Protein 6PV9 (pdb70)

Foldseek 3Di:
DEKDFPAQEAEEEAQAKDKGKIFDDDDDFDQLQFKWKWKDFPNFGAFTAHSNDTDQVRGGPVQRPFWDFDVVVVRVGIRMIMGGRDDQVNFGKMKMWMGGVDIYIDIHGYGYFWDQQDKDWDKAQPDVVQQKIKIKIKGAGDDQWDKWKAWPVGHTDDWAWDWDPVIIIMIMDIDRDDFQTKMKIWTWDPPPTDIHIDIDTHHDD/DPPVPPDCND

Radius of gyration: 24.57 Å; Cα contacts (8 Å, |Δi|>4): 511; chains: 2; bounding box: 67×55×32 Å

GO terms:
  GO:0005515 protein binding (F, IPI)
  GO:0050860 negative regulation of T cell receptor signaling pathway (P, IDA)
  GO:0050868 negative regulation of T cell activation (P, IDA)
  GO:0048018 receptor ligand activity (F, IDA)
  GO:0031901 early endosome membrane (C, IDA)
  GO:0055038 recycling endosome membrane (C, IDA)
  GO:0035666 TRIF-dependent toll-like receptor signaling pathway (P, IDA)
  GO:0005886 plasma membrane (C, IDA)
  GO:0003713 transcription coactivator activity (F, IDA)
  GO:0005886 plasma membrane (C, EXP)
  GO:0012505 endomembrane system (C, EXP)
  GO:0002841 negative regulation of T cell mediated immune response to tumor cell (P, IMP)
  GO:2001186 negative regulation of CD8-positive, alpha-beta T cell activation (P, IMP)
  GO:0034097 response to cytokine (P, IDA)
  GO:0000139 Golgi membrane (C, TAS)
  GO:0005789 endoplasmic reticulum membrane (C, TAS)
  GO:0005829 cytosol (C, TAS)
  GO:0005886 plasma membrane (C, TAS)
  GO:0005654 nucleoplasm (C, IDA)
  GO:0016607 nuclear speck (C, IDA)

Organism: Homo sapiens (NCBI:txid9606)

InterPro domains:
  IPR003599 Immunoglobulin domain subtype [SM00409] (24-131)
  IPR003599 Immunoglobulin domain subtype [SM00409] (139-227)
  IPR007110 Immunoglobulin-like domain [PS50835] (33-127)
  IPR007110 Immunoglobulin-like domain [PS50835] (133-225)
  IPR013106 Immunoglobulin V-set domain [PF07686] (29-128)
  IPR013162 CD80-like, immunoglobulin C2-set [PF08205] (137-219)
  IPR013783 Immunoglobulin-like fold [G3DSA:2.60.40.10] (17-136)
  IPR013783 Immunoglobulin-like fold [G3DSA:2.60.40.10] (137-239)
  IPR036179 Immunoglobulin-like domain superfamily [SSF48726] (19-128)
  IPR036179 Immunoglobulin-like domain superfamily [SSF48726] (147-221)
  IPR051713 T-cell Activation and Immune Regulation Protein [PTHR25466] (1-289)

Sequence (215 aa):
FTVTVPKDLYVVEYGSNMTIECKFPVEKQLDLAALIVYWEMEDKNIIQFVHGEEDLKVQHSSYRQRARLLKDQLSLGNAALQITDVKLQDAGVYRCMISYGGADYKRITVKVNAPYNKINQRILVVDPVTSEHELTCQAEGYPKAEVIWTSSDHQVLSGKTTTTNLFNVTSTLRINTTTNEIFYCTFRRLDPEENHTAELVIPELFNPHLWSWRG

Structure (mmCIF, N/CA/C/O backbone):
data_6PV9
#
_entry.id   6PV9
#
_cell.length_a   114.949
_cell.length_b   114.949
_cell.length_c   33.778
_cell.angle_alpha   90.000
_cell.angle_beta   90.000
_cell.angle_gamma   120.000
#
_symmetry.space_group_name_H-M   'P 64'
#
loop_
_entity.id
_entity.type
_entity.pdbx_description
1 polymer 'Programmed cell death 1 ligand 1'
2 polymer 'macrocyclic peptide'
3 water water
#
loop_
_atom_site.group_PDB
_atom_site.id
_atom_site.type_symbol
_atom_site.label_atom_id
_atom_site.label_alt_id
_atom_site.label_comp_id
_atom_site.label_asym_id
_atom_site.label_entity_id
_atom_site.label_seq_id
_atom_site.pdbx_PDB_ins_code
_atom_site.Cartn_x
_atom_site.Cartn_y
_atom_site.Cartn_z
_atom_site.occupancy
_atom_site.B_iso_or_equiv
_atom_site.auth_seq_id
_atom_site.auth_comp_id
_atom_site.auth_asym_id
_atom_site.auth_atom_id
_atom_site.pdbx_PDB_model_num
ATOM 1 N N . PHE A 1 2 ? 16.303 65.732 -29.250 1.00 32.73 19 PHE A N 1
ATOM 2 C CA . PHE A 1 2 ? 15.870 67.122 -29.346 1.00 30.83 19 PHE A CA 1
ATOM 3 C C . PHE A 1 2 ? 14.385 67.206 -29.670 1.00 26.29 19 PHE A C 1
ATOM 4 O O . PHE A 1 2 ? 13.931 66.700 -30.697 1.00 29.75 19 PHE A O 1
ATOM 12 N N . THR A 1 3 ? 13.630 67.857 -28.791 1.00 18.72 20 THR A N 1
ATOM 13 C CA . THR A 1 3 ? 12.194 67.991 -28.972 1.00 23.13 20 THR A CA 1
ATOM 14 C C . THR A 1 3 ? 11.758 69.392 -28.579 1.00 25.93 20 THR A C 1
ATOM 15 O O . THR A 1 3 ? 12.192 69.927 -27.553 1.00 22.48 20 THR A O 1
ATOM 19 N N . VAL A 1 4 ? 10.907 69.977 -29.403 1.00 21.88 21 VAL A N 1
ATOM 20 C CA . VAL A 1 4 ? 10.255 71.242 -29.098 1.00 19.04 21 VAL A CA 1
ATOM 21 C C . VAL A 1 4 ? 8.900 70.944 -28.475 1.00 21.85 21 VAL A C 1
ATOM 22 O O . VAL A 1 4 ? 8.154 70.083 -28.957 1.00 26.75 21 VAL A O 1
ATOM 26 N N . THR A 1 5 ? 8.582 71.645 -27.390 1.00 19.20 22 THR A N 1
ATOM 27 C CA . THR A 1 5 ? 7.319 71.456 -26.694 1.00 19.91 22 THR A CA 1
ATOM 28 C C . THR A 1 5 ? 6.591 72.785 -26.579 1.00 21.78 22 THR A C 1
ATOM 29 O O . THR A 1 5 ? 7.212 73.849 -26.516 1.00 20.95 22 THR A O 1
ATOM 33 N N . VAL A 1 6 ? 5.266 72.712 -26.551 1.00 21.14 23 VAL A N 1
ATOM 34 C CA . VAL A 1 6 ? 4.414 73.879 -26.381 1.00 21.87 23 VAL A CA 1
ATOM 35 C C . VAL A 1 6 ? 3.536 73.644 -25.156 1.00 24.87 23 VAL A C 1
ATOM 36 O O . VAL A 1 6 ? 2.843 72.625 -25.079 1.00 21.40 23 VAL A O 1
ATOM 40 N N . PRO A 1 7 ? 3.554 74.532 -24.158 1.00 28.02 24 PRO 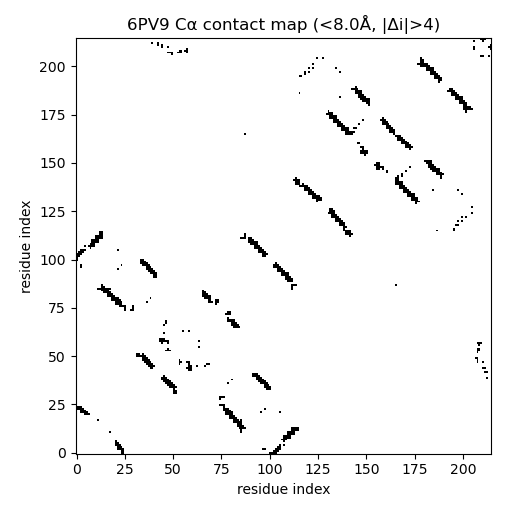A N 1
ATOM 41 C CA . PRO A 1 7 ? 2.658 74.338 -23.006 1.00 33.60 24 PRO A CA 1
ATOM 42 C C . PRO A 1 7 ? 1.192 74.390 -23.393 1.00 33.88 24 PRO A C 1
ATOM 43 O O . PRO A 1 7 ? 0.374 73.654 -22.828 1.00 28.55 24 PRO A O 1
ATOM 47 N N . LYS A 1 8 ? 0.841 75.246 -24.349 1.00 31.71 25 LYS A N 1
ATOM 48 C CA . LYS A 1 8 ? -0.511 75.337 -24.880 1.00 28.30 25 LYS A CA 1
ATOM 49 C C . LYS A 1 8 ? -0.437 75.256 -26.396 1.00 27.19 25 LYS A C 1
ATOM 50 O O . LYS A 1 8 ? 0.391 75.932 -27.014 1.00 22.24 25 LYS A O 1
ATOM 53 N N . ASP A 1 9 ? -1.287 74.422 -26.992 1.00 24.66 26 ASP A N 1
ATOM 54 C CA . ASP A 1 9 ? -1.427 74.377 -28.441 1.00 24.12 26 ASP A CA 1
ATOM 55 C C . ASP A 1 9 ? -2.760 74.952 -28.904 1.00 28.40 26 ASP A C 1
ATOM 56 O O . ASP A 1 9 ? -3.104 74.830 -30.084 1.00 22.37 26 ASP A O 1
ATOM 61 N N . LEU A 1 10 ? -3.513 75.579 -28.001 1.00 19.21 27 LEU A N 1
ATOM 62 C CA . LEU A 1 10 ? -4.727 76.305 -28.353 1.00 26.54 27 LEU A CA 1
ATOM 63 C C . LEU A 1 10 ? -4.747 77.613 -27.580 1.00 24.28 27 LEU A C 1
ATOM 64 O O . LEU A 1 10 ? -4.691 77.606 -26.347 1.00 26.91 27 LEU A O 1
ATOM 69 N N . TYR A 1 11 ? -4.819 78.727 -28.301 1.00 18.45 28 TYR A N 1
ATOM 70 C CA . TYR A 1 11 ? -4.994 80.045 -27.709 1.00 17.38 28 TYR A CA 1
ATOM 71 C C . TYR A 1 11 ? -6.287 80.645 -28.237 1.00 19.73 28 TYR A C 1
ATOM 72 O O . TYR A 1 11 ? -6.517 80.660 -29.450 1.00 25.03 28 TYR A O 1
ATOM 81 N N . VAL A 1 12 ? -7.128 81.131 -27.329 1.00 21.87 29 VAL A N 1
ATOM 82 C CA . VAL A 1 12 ? -8.328 81.880 -27.682 1.00 18.84 29 VAL A CA 1
ATOM 83 C C . VAL A 1 12 ? -8.147 83.291 -27.145 1.00 18.56 29 VAL A C 1
ATOM 84 O O . VAL A 1 12 ? -8.045 83.490 -25.928 1.00 25.59 29 VAL A O 1
ATOM 88 N N . VAL A 1 13 ? -8.091 84.265 -28.049 1.00 20.76 30 VAL A N 1
ATOM 89 C CA . VAL A 1 13 ? -7.710 85.625 -27.698 1.00 28.58 30 VAL A CA 1
ATOM 90 C C . VAL A 1 13 ? -8.755 86.603 -28.215 1.00 25.95 30 VAL A C 1
ATOM 91 O O . VAL A 1 13 ? -9.429 86.356 -29.219 1.00 24.60 30 VAL A O 1
ATOM 95 N N . GLU A 1 14 ? -8.880 87.726 -27.513 1.00 26.78 31 GLU A N 1
ATOM 96 C CA . GLU A 1 14 ? -9.822 88.773 -27.878 1.00 27.81 31 GLU A CA 1
ATOM 97 C C . GLU A 1 14 ? -9.189 89.723 -28.884 1.00 27.23 31 GLU A C 1
ATOM 98 O O . GLU A 1 14 ? -7.985 89.992 -28.828 1.00 25.46 31 GLU A O 1
ATOM 104 N N . TYR A 1 15 ? -10.011 90.224 -29.805 1.00 21.40 32 TYR A N 1
ATOM 105 C CA . TYR A 1 15 ? -9.550 91.193 -30.790 1.00 29.08 32 TYR A CA 1
ATOM 106 C C . TYR A 1 15 ? -8.903 92.38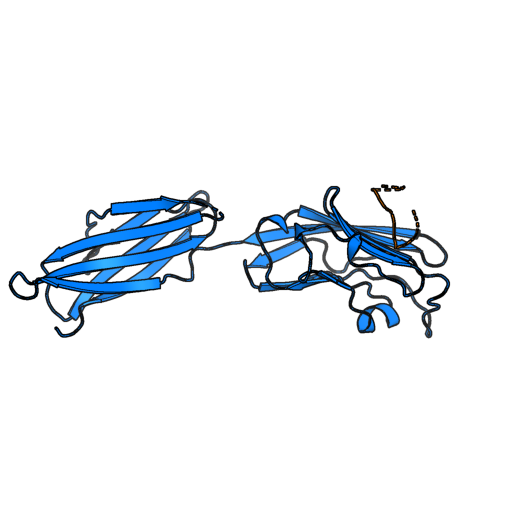8 -30.101 1.00 31.74 32 TYR A C 1
ATOM 107 O O . TYR A 1 15 ? -9.368 92.850 -29.056 1.00 29.54 32 TYR A O 1
ATOM 116 N N . GLY A 1 16 ? -7.810 92.875 -30.687 1.00 28.55 33 GLY A N 1
ATOM 117 C CA . GLY A 1 16 ? -7.119 94.038 -30.175 1.00 34.02 33 GLY A CA 1
ATOM 118 C C . GLY A 1 16 ? -6.253 93.802 -28.958 1.00 31.37 33 GLY A C 1
ATOM 119 O O . GLY A 1 16 ? -5.587 94.742 -28.505 1.00 35.85 33 GLY A O 1
ATOM 120 N N . SER A 1 17 ? -6.233 92.588 -28.412 1.00 27.58 34 SER A N 1
ATOM 121 C CA . SER A 1 17 ? -5.423 92.298 -27.240 1.00 30.45 34 SER A CA 1
ATOM 122 C C . SER A 1 17 ? -3.989 91.968 -27.653 1.00 30.87 34 SER A C 1
ATOM 123 O O . SER A 1 17 ? -3.614 92.043 -28.827 1.00 29.40 34 SER A O 1
ATOM 126 N N . ASN A 1 18 ? -3.172 91.601 -26.669 1.00 24.14 35 ASN A N 1
ATOM 127 C CA . ASN A 1 18 ? -1.794 91.188 -26.890 1.00 30.65 35 ASN A CA 1
ATOM 128 C C . ASN A 1 18 ? -1.646 89.713 -26.540 1.00 28.53 35 ASN A C 1
ATOM 129 O O . ASN A 1 18 ? -2.263 89.228 -25.586 1.00 32.87 35 ASN A O 1
ATOM 134 N N . MET A 1 19 ? -0.823 89.003 -27.310 1.00 26.70 36 MET A N 1
ATOM 135 C CA . MET A 1 19 ? -0.721 87.553 -27.202 1.00 23.76 36 MET A CA 1
ATOM 136 C C . MET A 1 19 ? 0.733 87.121 -27.318 1.00 22.86 36 MET A C 1
ATOM 137 O O . MET A 1 19 ? 1.458 87.603 -28.192 1.00 29.01 36 MET A O 1
ATOM 142 N N . THR A 1 20 ? 1.149 86.207 -26.441 1.00 19.27 37 THR A N 1
ATOM 143 C CA . THR A 1 20 ? 2.489 85.625 -26.466 1.00 25.20 37 THR A CA 1
ATOM 144 C C . THR A 1 20 ? 2.355 84.109 -26.545 1.00 25.51 37 THR A C 1
ATOM 145 O O . THR A 1 20 ? 1.859 83.475 -25.607 1.00 24.26 37 THR A O 1
ATOM 149 N N . ILE A 1 21 ? 2.797 83.531 -27.658 1.00 21.12 38 ILE A N 1
ATOM 150 C CA . ILE A 1 21 ? 2.766 82.088 -27.868 1.00 18.38 38 ILE A CA 1
ATOM 151 C C . ILE A 1 21 ? 4.123 81.520 -27.479 1.00 22.41 38 ILE A C 1
ATOM 152 O O . ILE A 1 21 ? 5.156 81.929 -28.024 1.00 23.60 38 ILE A O 1
ATOM 157 N N . GLU A 1 22 ? 4.125 80.570 -26.548 1.00 18.30 39 GLU A N 1
ATOM 158 C CA . GLU A 1 22 ? 5.362 79.978 -26.064 1.00 24.76 39 GLU A CA 1
ATOM 159 C C . GLU A 1 22 ? 5.746 78.761 -26.896 1.00 21.26 39 GLU A C 1
ATOM 160 O O . GLU A 1 22 ? 4.891 78.009 -27.374 1.00 20.94 39 GLU A O 1
ATOM 166 N N . CYS A 1 23 ? 7.056 78.574 -27.057 1.00 22.57 40 CYS A N 1
ATOM 167 C CA . CYS A 1 23 ? 7.601 77.488 -27.869 1.00 20.05 40 CYS A CA 1
ATOM 168 C C . CYS A 1 23 ? 8.949 77.114 -27.260 1.00 18.96 40 CYS A C 1
ATOM 169 O O . CYS A 1 23 ? 9.940 77.823 -27.460 1.00 19.94 40 CYS A O 1
ATOM 172 N N . LYS A 1 24 ? 8.977 76.011 -26.518 1.00 17.47 41 LYS A N 1
ATOM 173 C CA . LYS A 1 24 ? 10.101 75.686 -25.654 1.00 20.63 41 LYS A CA 1
ATOM 174 C C . LYS A 1 24 ? 11.012 74.633 -26.280 1.00 17.94 41 LYS A C 1
ATOM 175 O O . LYS A 1 24 ? 10.559 73.731 -26.988 1.00 18.55 41 LYS A O 1
ATOM 179 N N . PHE A 1 25 ? 12.308 74.758 -26.001 1.00 17.10 42 PHE A N 1
ATOM 180 C CA . PHE A 1 25 ? 13.322 73.843 -26.508 1.00 20.71 42 PHE A CA 1
ATOM 181 C C . PHE A 1 25 ? 14.456 73.764 -25.500 1.00 26.15 42 PHE A C 1
ATOM 182 O O . PHE A 1 25 ? 14.729 74.748 -24.799 1.00 21.79 42 PHE A O 1
ATOM 190 N N . PRO A 1 26 ? 15.137 72.621 -25.398 1.00 20.18 43 PRO A N 1
ATOM 191 C CA . PRO A 1 26 ? 16.133 72.445 -24.332 1.00 28.33 43 PRO A CA 1
ATOM 192 C C . PRO A 1 26 ? 17.358 73.325 -24.547 1.00 28.48 43 PRO A C 1
ATOM 193 O O . PRO A 1 26 ? 17.975 73.310 -25.614 1.00 22.81 43 PRO A O 1
ATOM 197 N N . VAL A 1 27 ? 17.703 74.094 -23.516 1.00 26.01 44 VAL A N 1
ATOM 198 C CA . VAL A 1 27 ? 18.932 74.878 -23.477 1.00 27.02 44 VAL A CA 1
ATOM 199 C C . VAL A 1 27 ? 19.639 74.576 -22.165 1.00 36.12 44 VAL A C 1
ATOM 200 O O . VAL A 1 27 ? 19.038 74.693 -21.091 1.00 30.92 44 VAL A O 1
ATOM 204 N N . GLU A 1 28 ? 20.906 74.188 -22.252 1.00 37.93 45 GLU A N 1
ATOM 205 C CA . GLU A 1 28 ? 21.710 73.855 -21.079 1.00 43.78 45 GLU A CA 1
ATOM 206 C C . GLU A 1 28 ? 22.567 75.067 -20.724 1.00 39.64 45 GLU A C 1
ATOM 207 O O . GLU A 1 28 ? 23.589 75.326 -21.364 1.00 47.58 45 GLU A O 1
ATOM 209 N N . LYS A 1 29 ? 22.128 75.815 -19.708 1.00 38.39 46 LYS A N 1
ATOM 210 C CA . LYS A 1 29 ? 22.875 76.927 -19.124 1.00 36.35 46 LYS A CA 1
ATOM 211 C C . LYS A 1 29 ? 22.999 78.120 -20.067 1.00 49.40 46 LYS A C 1
ATOM 212 O O . LYS A 1 29 ? 22.235 79.084 -19.957 1.00 63.14 46 LYS A O 1
ATOM 214 N N . GLN A 1 30 ? 23.961 78.075 -20.986 1.00 41.22 47 GLN A N 1
ATOM 215 C CA . GLN A 1 30 ? 24.308 79.219 -21.822 1.00 42.60 47 GLN A CA 1
ATOM 216 C C . GLN A 1 30 ? 23.877 78.953 -23.259 1.00 32.35 47 GLN A C 1
ATOM 217 O O . GLN A 1 30 ? 24.338 77.989 -23.880 1.00 30.85 47 GLN A O 1
ATOM 223 N N . LEU A 1 31 ? 23.004 79.812 -23.783 1.00 32.66 48 LEU A N 1
ATOM 224 C CA . LEU A 1 31 ? 22.502 79.655 -25.143 1.00 26.20 48 LEU A CA 1
ATOM 225 C C . LEU A 1 31 ? 23.625 79.879 -26.149 1.00 26.53 48 LEU A C 1
ATOM 226 O O . LEU A 1 31 ? 24.281 80.926 -26.136 1.00 26.25 48 LEU A O 1
ATOM 231 N N . ASP A 1 32 ? 23.843 78.896 -27.021 1.00 24.82 49 ASP A N 1
ATOM 232 C CA . ASP A 1 32 ? 24.839 78.996 -28.087 1.00 20.81 49 ASP A CA 1
ATOM 233 C C . ASP A 1 32 ? 24.161 79.629 -29.296 1.00 21.47 49 ASP A C 1
ATOM 234 O O . ASP A 1 32 ? 23.590 78.945 -30.147 1.00 15.54 49 ASP A O 1
ATOM 239 N N . LEU A 1 33 ? 24.230 80.962 -29.370 1.00 19.57 50 LEU A N 1
ATOM 240 C CA . LEU A 1 33 ? 23.541 81.690 -30.431 1.00 18.18 50 LEU A CA 1
ATOM 241 C C . LEU A 1 33 ? 24.037 81.292 -31.814 1.00 20.67 50 LEU A C 1
ATOM 242 O O . LEU A 1 33 ? 23.269 81.338 -32.782 1.00 16.28 50 LEU A O 1
ATOM 247 N N . ALA A 1 34 ? 25.303 80.891 -31.931 1.00 20.09 51 ALA A N 1
ATOM 248 C CA . ALA A 1 34 ? 25.883 80.578 -33.233 1.00 22.85 51 ALA A CA 1
ATOM 249 C C . ALA A 1 34 ? 25.352 79.283 -33.838 1.00 21.71 51 ALA A C 1
ATOM 250 O O . ALA A 1 34 ? 25.753 78.939 -34.956 1.00 24.41 51 ALA A O 1
ATOM 252 N N . ALA A 1 35 ? 24.472 78.559 -33.146 1.00 16.43 52 ALA A N 1
ATOM 253 C CA . ALA A 1 35 ? 23.900 77.325 -33.672 1.00 20.69 52 ALA A CA 1
ATOM 254 C C . ALA A 1 35 ? 22.376 77.330 -33.652 1.00 16.11 52 ALA A C 1
ATOM 255 O O . ALA A 1 35 ? 21.761 76.273 -33.845 1.00 17.69 52 ALA A O 1
ATOM 257 N N . LEU A 1 36 ? 21.748 78.482 -33.436 1.00 15.62 53 LEU A N 1
ATOM 258 C CA . LEU A 1 36 ? 20.308 78.563 -33.231 1.00 13.74 53 LEU A CA 1
ATOM 259 C C . LEU A 1 36 ? 19.620 79.178 -34.442 1.00 13.47 53 LEU A C 1
ATOM 260 O O . LEU A 1 36 ? 20.016 80.251 -34.911 1.00 13.53 53 LEU A O 1
ATOM 265 N N . ILE A 1 37 ? 18.584 78.500 -34.931 1.00 14.20 54 ILE A N 1
ATOM 266 C CA . ILE A 1 37 ? 17.698 79.017 -35.968 1.00 12.60 54 ILE A CA 1
ATOM 267 C C . ILE A 1 37 ? 16.266 78.889 -35.466 1.00 9.98 54 ILE A C 1
ATOM 268 O O . ILE A 1 37 ? 15.881 77.836 -34.946 1.00 13.17 54 ILE A O 1
ATOM 273 N N . VAL A 1 38 ? 15.480 79.954 -35.618 1.00 10.46 55 VAL A N 1
ATOM 274 C CA . VAL A 1 38 ? 14.086 79.974 -35.188 1.00 10.89 55 VAL A CA 1
ATOM 275 C C . VAL A 1 38 ? 13.219 80.397 -36.366 1.00 12.59 55 VAL A C 1
ATOM 276 O O . VAL A 1 38 ? 13.510 81.397 -37.031 1.00 13.86 55 VAL A O 1
ATOM 280 N N . TYR A 1 39 ? 12.152 79.640 -36.617 1.00 13.50 56 TYR A N 1
ATOM 281 C CA . TYR A 1 39 ? 11.236 79.899 -37.723 1.00 12.63 56 TYR A CA 1
ATOM 282 C C . TYR A 1 39 ? 9.811 79.876 -37.193 1.00 10.94 56 TYR A C 1
ATOM 283 O O . TYR A 1 39 ? 9.340 78.835 -36.724 1.00 13.63 56 TYR A O 1
ATOM 292 N N . TRP A 1 40 ? 9.133 81.020 -37.258 1.00 11.11 57 TRP A N 1
ATOM 293 C CA . TRP A 1 40 ? 7.713 81.128 -36.940 1.00 14.41 57 TRP A CA 1
ATOM 294 C C . TRP A 1 40 ? 6.951 81.358 -38.239 1.00 15.88 57 TRP A C 1
ATOM 295 O O . TRP A 1 40 ? 7.220 82.329 -38.956 1.00 14.96 57 TRP A O 1
ATOM 306 N N . GLU A 1 41 ? 6.003 80.472 -38.538 1.00 16.85 58 GLU A N 1
ATOM 307 C CA . GLU A 1 41 ? 5.256 80.506 -39.788 1.00 21.29 58 GLU A CA 1
ATOM 308 C C . GLU A 1 41 ? 3.775 80.304 -39.503 1.00 16.52 58 GLU A C 1
ATOM 309 O O . GLU A 1 41 ? 3.399 79.597 -38.564 1.00 14.90 58 GLU A O 1
ATOM 315 N N . MET A 1 42 ? 2.930 80.936 -40.320 1.00 17.17 59 MET A N 1
ATOM 316 C CA . MET A 1 42 ? 1.478 80.788 -40.196 1.00 15.70 59 MET A CA 1
ATOM 317 C C . MET A 1 42 ? 0.871 80.730 -41.595 1.00 15.13 59 MET A C 1
ATOM 318 O O . MET A 1 42 ? 0.667 81.771 -42.226 1.00 18.60 59 MET A O 1
ATOM 323 N N . GLU A 1 43 ? 0.583 79.514 -42.062 1.00 17.22 60 GLU A N 1
ATOM 324 C CA . GLU A 1 43 ? -0.139 79.254 -43.310 1.00 22.44 60 GLU A CA 1
ATOM 325 C C . GLU A 1 43 ? 0.394 80.120 -44.457 1.00 26.11 60 GLU A C 1
ATOM 326 O O . GLU A 1 43 ? -0.272 81.019 -44.971 1.00 25.18 60 GLU A O 1
ATOM 332 N N . ASP A 1 44 ? 1.642 79.817 -44.823 1.00 23.09 61 ASP A N 1
ATOM 333 C CA . ASP A 1 44 ? 2.381 80.407 -45.939 1.00 23.20 61 ASP A CA 1
ATOM 334 C C . ASP A 1 44 ? 2.808 81.847 -45.691 1.00 23.03 61 ASP A C 1
ATOM 335 O O . ASP A 1 44 ? 3.268 82.515 -46.624 1.00 29.37 61 ASP A O 1
ATOM 340 N N . LYS A 1 45 ? 2.686 82.348 -44.467 1.00 20.17 62 LYS A N 1
ATOM 341 C CA . LYS A 1 45 ? 3.141 83.687 -44.122 1.00 20.68 62 LYS A CA 1
ATOM 342 C C . LYS A 1 45 ? 4.326 83.585 -43.173 1.00 24.08 62 LYS A C 1
ATOM 343 O O . LYS A 1 45 ? 4.236 82.930 -42.129 1.00 17.94 62 LYS A O 1
ATOM 349 N N . ASN A 1 46 ? 5.431 84.228 -43.540 1.00 16.81 63 ASN A N 1
ATOM 350 C CA . ASN A 1 46 ? 6.635 84.223 -42.722 1.00 22.21 63 ASN A CA 1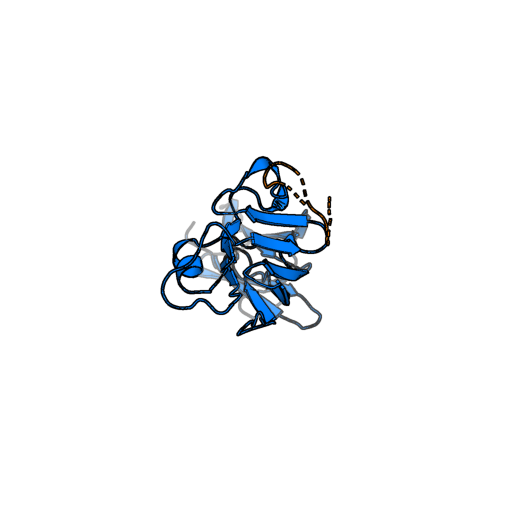
ATOM 351 C C . ASN A 1 46 ? 6.538 85.309 -41.659 1.00 18.97 63 ASN A C 1
ATOM 352 O O . ASN A 1 46 ? 6.310 86.481 -41.977 1.00 22.43 63 ASN A O 1
ATOM 357 N N . ILE A 1 47 ? 6.708 84.916 -40.403 1.00 15.18 64 ILE A N 1
ATOM 358 C CA . ILE A 1 47 ? 6.634 85.826 -39.269 1.00 11.61 64 ILE A CA 1
ATOM 359 C C . ILE A 1 47 ? 8.016 86.106 -38.691 1.00 14.81 64 ILE A C 1
ATOM 360 O O . ILE A 1 47 ? 8.418 87.262 -38.551 1.00 15.49 64 ILE A O 1
ATOM 365 N N . ILE A 1 48 ? 8.759 85.054 -38.349 1.00 12.69 65 ILE A N 1
ATOM 366 C CA . ILE A 1 48 ? 10.086 85.178 -37.759 1.00 14.37 65 ILE A CA 1
ATOM 367 C C . ILE A 1 48 ? 11.039 84.261 -38.510 1.00 15.75 65 ILE A C 1
ATOM 368 O O . ILE A 1 48 ? 10.774 83.062 -38.646 1.00 9.56 65 ILE A O 1
ATOM 373 N N . GLN A 1 49 ? 12.146 84.825 -38.994 1.00 12.85 66 GLN A N 1
ATOM 374 C CA . GLN A 1 49 ? 13.235 84.065 -39.611 1.00 14.89 66 GLN A CA 1
ATOM 375 C C . GLN A 1 49 ? 14.514 84.487 -38.890 1.00 14.29 66 GLN A C 1
ATOM 376 O O . GLN A 1 49 ? 15.181 85.447 -39.283 1.00 17.89 66 GLN A O 1
ATOM 382 N N . PHE A 1 50 ? 14.843 83.756 -37.830 1.00 12.27 67 PHE A N 1
ATOM 383 C CA . PHE A 1 50 ? 15.920 84.101 -36.911 1.00 13.75 67 PHE A CA 1
ATOM 384 C C . PHE A 1 50 ? 17.098 83.170 -37.174 1.00 11.48 67 PHE A C 1
ATOM 385 O O . PHE A 1 50 ? 16.947 81.946 -37.116 1.00 14.38 67 PHE A O 1
ATOM 393 N N . VAL A 1 51 ? 18.262 83.746 -37.476 1.00 11.50 68 VAL A N 1
ATOM 394 C CA . VAL A 1 51 ? 19.465 82.978 -37.799 1.00 17.15 68 VAL A CA 1
ATOM 395 C C . VAL A 1 51 ? 20.623 83.533 -36.983 1.00 15.14 68 VAL A C 1
ATOM 396 O O . VAL A 1 51 ? 21.130 84.622 -37.281 1.00 15.72 68 VAL A O 1
ATOM 400 N N . HIS A 1 52 ? 21.050 82.783 -35.965 1.00 16.84 69 HIS A N 1
ATOM 401 C CA . HIS A 1 52 ? 22.261 83.094 -35.202 1.00 18.34 69 HIS A CA 1
ATOM 402 C C . HIS A 1 52 ? 22.218 84.506 -34.619 1.00 20.65 69 HIS A C 1
ATOM 403 O O . HIS A 1 52 ? 23.239 85.188 -34.514 1.00 20.94 69 HIS A O 1
ATOM 410 N N . GLY A 1 53 ? 21.022 84.955 -34.240 1.00 19.71 70 GLY A N 1
ATOM 411 C CA . GLY A 1 53 ? 20.827 86.279 -33.694 1.00 20.33 70 GLY A CA 1
ATOM 412 C C . GLY A 1 53 ? 20.355 87.313 -34.694 1.00 21.64 70 GLY A C 1
ATOM 413 O O . GLY A 1 53 ? 19.935 88.402 -34.287 1.00 21.62 70 GLY A O 1
ATOM 414 N N . GLU A 1 54 ? 20.401 86.996 -35.984 1.00 17.09 71 GLU A N 1
ATOM 415 C CA . GLU A 1 54 ? 20.120 87.950 -37.047 1.00 22.69 71 GLU A CA 1
ATOM 416 C C . GLU A 1 54 ? 18.678 87.816 -37.517 1.00 24.38 71 GLU A C 1
ATOM 417 O O . GLU A 1 54 ? 18.220 86.710 -37.826 1.00 21.50 71 GLU A O 1
ATOM 423 N N . GLU A 1 55 ? 17.973 88.944 -37.577 1.00 22.30 72 GLU A N 1
ATOM 424 C CA . GLU A 1 55 ? 16.657 89.025 -38.191 1.00 25.02 72 GLU A CA 1
ATOM 425 C C . GLU A 1 55 ? 16.642 90.167 -39.196 1.00 30.84 72 GLU A C 1
ATOM 426 O O . GLU A 1 55 ? 17.325 91.180 -39.020 1.00 21.25 72 GLU A O 1
ATOM 432 N N . ASP A 1 56 ? 15.852 89.995 -40.254 1.00 23.43 73 ASP A N 1
ATOM 433 C CA . ASP A 1 56 ? 15.663 91.019 -41.277 1.00 21.57 73 ASP A CA 1
ATOM 434 C C . ASP A 1 56 ? 14.165 91.246 -41.429 1.00 30.05 73 ASP A C 1
ATOM 435 O O . ASP A 1 56 ? 13.457 90.392 -41.972 1.00 29.23 73 ASP A O 1
ATOM 440 N N . LEU A 1 57 ? 13.688 92.401 -40.957 1.00 25.76 74 LEU A N 1
ATOM 441 C CA . LEU A 1 57 ? 12.255 92.676 -40.935 1.00 26.60 74 LEU A CA 1
ATOM 442 C C . LEU A 1 57 ? 11.634 92.690 -42.326 1.00 28.01 74 LEU A C 1
ATOM 443 O O . LEU A 1 57 ? 10.409 92.585 -42.443 1.00 29.91 74 LEU A O 1
ATOM 445 N N . LYS A 1 58 ? 12.444 92.808 -43.381 1.00 27.29 75 LYS A N 1
ATOM 446 C CA . LYS A 1 58 ? 11.897 92.921 -44.728 1.00 30.22 75 LYS A CA 1
ATOM 447 C C . LYS A 1 58 ? 11.326 91.607 -45.250 1.00 30.89 75 LYS A C 1
ATOM 448 O O . LYS A 1 58 ? 10.565 91.625 -46.224 1.00 26.78 75 LYS A O 1
ATOM 450 N N . VAL A 1 59 ? 11.675 90.468 -44.640 1.00 27.17 76 VAL A N 1
ATOM 451 C CA . VAL A 1 59 ? 11.083 89.193 -45.043 1.00 25.64 76 VAL A CA 1
ATOM 452 C C . VAL A 1 59 ? 9.849 88.841 -44.225 1.00 22.43 76 VAL A C 1
ATOM 453 O O . VAL A 1 59 ? 9.169 87.851 -44.540 1.00 27.70 76 VAL A O 1
ATOM 457 N N . GLN A 1 60 ? 9.536 89.612 -43.187 1.00 22.87 77 GLN A N 1
ATOM 458 C CA . GLN A 1 60 ? 8.314 89.383 -42.430 1.00 24.28 77 GLN A CA 1
ATOM 459 C C . GLN A 1 60 ? 7.105 89.785 -43.264 1.00 30.60 77 GLN A C 1
ATOM 460 O O . GLN A 1 60 ? 7.119 90.809 -43.952 1.00 23.98 77 GLN A O 1
ATOM 466 N N . HIS A 1 61 ? 6.058 88.963 -43.207 1.00 22.54 78 HIS A N 1
ATOM 467 C CA . HIS A 1 61 ? 4.864 89.218 -44.003 1.00 22.80 78 HIS A CA 1
ATOM 468 C C . HIS A 1 61 ? 4.257 90.568 -43.639 1.00 27.58 78 HIS A C 1
ATOM 469 O O . HIS A 1 61 ? 4.301 90.996 -42.482 1.00 27.26 78 HIS A O 1
ATOM 476 N N . SER A 1 62 ? 3.688 91.237 -44.646 1.00 30.31 79 SER A N 1
ATOM 477 C CA . SER A 1 62 ? 3.184 92.595 -44.459 1.00 34.80 79 SER A CA 1
ATOM 478 C C . SER A 1 62 ? 2.115 92.657 -43.373 1.00 27.85 79 SER A C 1
ATOM 479 O O . SER A 1 62 ? 2.061 93.622 -42.601 1.00 30.09 79 SER A O 1
ATOM 482 N N . SER A 1 63 ? 1.264 91.631 -43.290 1.00 33.87 80 SER A N 1
ATOM 483 C CA . SER A 1 63 ? 0.161 91.649 -42.334 1.00 27.39 80 SER A CA 1
ATOM 484 C C . SER A 1 63 ? 0.637 91.624 -40.887 1.00 33.54 80 SER A C 1
ATOM 485 O O . SER A 1 63 ? -0.142 91.953 -39.986 1.00 30.86 80 SER A O 1
ATOM 488 N N . TYR A 1 64 ? 1.891 91.243 -40.642 1.00 25.93 81 TYR A N 1
ATOM 489 C CA . TYR A 1 64 ? 2.434 91.185 -39.293 1.00 28.22 81 TYR A CA 1
ATOM 490 C C . TYR A 1 64 ? 3.413 92.307 -38.981 1.00 33.01 81 TYR A C 1
ATOM 491 O O . TYR A 1 64 ? 3.861 92.407 -37.833 1.00 29.00 81 TYR A O 1
ATOM 500 N N . ARG A 1 65 ? 3.750 93.147 -39.959 1.00 34.72 82 ARG A N 1
ATOM 501 C CA . ARG A 1 65 ? 4.759 94.179 -39.758 1.00 40.53 82 ARG A CA 1
ATOM 502 C C . ARG A 1 65 ? 4.387 95.094 -38.597 1.00 33.57 82 ARG A C 1
ATOM 503 O O . ARG A 1 65 ? 3.232 95.502 -38.449 1.00 35.53 82 ARG A O 1
ATOM 506 N N . GLN A 1 66 ? 5.384 95.399 -37.764 1.00 38.95 83 GLN A N 1
ATOM 507 C CA . GLN A 1 66 ? 5.252 96.269 -36.596 1.00 32.35 83 GLN A CA 1
ATOM 508 C C . GLN A 1 66 ? 4.317 95.693 -35.536 1.00 35.90 83 GLN A C 1
ATOM 509 O O . GLN A 1 66 ? 3.854 96.423 -34.654 1.00 44.71 83 GLN A O 1
ATOM 511 N N . ARG A 1 67 ? 4.032 94.392 -35.592 1.00 30.85 84 ARG A N 1
ATOM 512 C CA . ARG A 1 67 ? 3.140 93.760 -34.626 1.00 32.88 84 ARG A CA 1
ATOM 513 C C . ARG A 1 67 ? 3.651 92.444 -34.058 1.00 31.66 84 ARG A C 1
ATOM 514 O O . ARG A 1 67 ? 3.206 92.057 -32.971 1.00 27.68 84 ARG A O 1
ATOM 522 N N . ALA A 1 68 ? 4.558 91.748 -34.737 1.00 25.96 85 ALA A N 1
ATOM 523 C CA . ALA A 1 68 ? 5.038 90.444 -34.302 1.00 29.49 85 ALA A CA 1
ATOM 524 C C . ALA A 1 68 ? 6.534 90.512 -34.033 1.00 27.03 85 ALA A C 1
ATOM 525 O O . ALA A 1 68 ? 7.298 90.997 -34.874 1.00 24.91 85 ALA A O 1
ATOM 527 N N . ARG A 1 69 ? 6.949 90.021 -32.867 1.00 19.39 86 ARG A N 1
ATOM 528 C CA . ARG A 1 69 ? 8.356 90.047 -32.498 1.00 25.75 86 ARG A CA 1
ATOM 529 C C . ARG A 1 69 ? 8.692 88.820 -31.662 1.00 23.03 86 ARG A C 1
ATOM 530 O O . ARG A 1 69 ? 7.848 88.292 -30.932 1.00 22.72 86 ARG A O 1
ATOM 535 N N . LEU A 1 70 ? 9.938 88.368 -31.792 1.00 17.07 87 LEU A N 1
ATOM 536 C CA . LEU A 1 70 ? 10.457 87.254 -31.011 1.00 19.75 87 LEU A CA 1
ATOM 537 C C . LEU A 1 70 ? 11.142 87.792 -29.761 1.00 23.61 87 LEU A C 1
ATOM 538 O O . LEU A 1 70 ? 12.002 88.674 -29.850 1.00 24.25 87 LEU A O 1
ATOM 543 N N . LEU A 1 71 ? 10.758 87.263 -28.602 1.00 16.82 88 LEU A N 1
ATOM 544 C CA . LEU A 1 71 ? 11.245 87.770 -27.319 1.00 26.68 88 LEU A CA 1
ATOM 545 C C . LEU A 1 71 ? 12.639 87.213 -27.059 1.00 24.32 88 LEU A C 1
ATOM 546 O O . LEU A 1 71 ? 12.798 86.049 -26.685 1.00 24.42 88 LEU A O 1
ATOM 551 N N . LYS A 1 72 ? 13.659 88.058 -27.246 1.00 21.33 89 LYS A N 1
ATOM 552 C CA . LYS A 1 72 ? 15.040 87.606 -27.097 1.00 24.37 89 LYS A CA 1
ATOM 553 C C . LYS A 1 72 ? 15.350 87.210 -25.659 1.00 21.26 89 LYS A C 1
ATOM 554 O O . LYS A 1 72 ? 16.132 86.282 -25.422 1.00 24.23 89 LYS A O 1
ATOM 560 N N . ASP A 1 73 ? 14.760 87.910 -24.687 1.00 27.66 90 ASP A N 1
ATOM 561 C CA . ASP A 1 73 ? 14.973 87.551 -23.288 1.00 30.21 90 ASP A CA 1
ATOM 562 C C . ASP A 1 73 ? 14.492 86.134 -23.005 1.00 29.06 90 ASP A C 1
ATOM 563 O O . ASP A 1 73 ? 15.146 85.381 -22.273 1.00 28.11 90 ASP A O 1
ATOM 568 N N . GLN A 1 74 ? 13.355 85.749 -23.588 1.00 25.09 91 GLN A N 1
ATOM 569 C CA . GLN A 1 74 ? 12.849 84.394 -23.397 1.00 27.05 91 GLN A CA 1
ATOM 570 C C . GLN A 1 74 ? 13.695 83.376 -24.151 1.00 22.29 91 GLN A C 1
ATOM 571 O O . GLN A 1 74 ? 13.875 82.245 -23.684 1.00 18.45 91 GLN A O 1
ATOM 577 N N . LEU A 1 75 ? 14.217 83.761 -25.320 1.00 24.62 92 LEU A N 1
ATOM 578 C CA . LEU A 1 75 ? 15.045 82.861 -26.120 1.00 25.89 92 LEU A CA 1
ATOM 579 C C . LEU A 1 75 ? 16.208 82.307 -25.308 1.00 19.31 92 LEU A C 1
ATOM 580 O O . LEU A 1 75 ? 16.497 81.105 -25.351 1.00 21.67 92 LEU A O 1
ATOM 585 N N . SER A 1 76 ? 16.885 83.178 -24.555 1.00 22.14 93 SER A N 1
ATOM 586 C CA . SER A 1 76 ? 18.039 82.768 -23.763 1.00 25.56 93 SER A CA 1
ATOM 587 C C . SER A 1 76 ? 17.708 81.650 -22.786 1.00 23.99 93 SER A C 1
ATOM 588 O O . SER A 1 76 ? 18.610 80.912 -22.377 1.00 28.40 93 SER A O 1
ATOM 591 N N . LEU A 1 77 ? 16.438 81.507 -22.408 1.00 27.36 94 LEU A N 1
ATOM 592 C CA . LEU A 1 77 ? 16.005 80.497 -21.453 1.00 25.84 94 LEU A CA 1
ATOM 593 C C . LEU A 1 77 ? 15.290 79.327 -22.122 1.00 29.97 94 LEU A C 1
ATOM 594 O O . LEU A 1 77 ? 14.581 78.573 -21.446 1.00 27.65 94 LEU A O 1
ATOM 599 N N . GLY A 1 78 ? 15.459 79.163 -23.431 1.00 24.46 95 GLY A N 1
ATOM 600 C CA . GLY A 1 78 ? 14.842 78.051 -24.126 1.00 23.61 95 GLY A CA 1
ATOM 601 C C . GLY A 1 78 ? 13.380 78.235 -24.457 1.00 23.06 95 GLY A C 1
ATOM 602 O O . GLY A 1 78 ? 12.653 77.245 -24.575 1.00 21.27 95 GLY A O 1
ATOM 603 N N . ASN A 1 79 ? 12.925 79.475 -24.616 1.00 18.54 96 ASN A N 1
ATOM 604 C CA . ASN A 1 79 ? 11.528 79.767 -24.934 1.00 20.66 96 ASN A CA 1
ATOM 605 C C . ASN A 1 79 ? 11.505 80.730 -26.117 1.00 22.16 96 ASN A C 1
ATOM 606 O O . ASN A 1 79 ? 11.723 81.933 -25.950 1.00 19.36 96 ASN A O 1
ATOM 611 N N . ALA A 1 80 ? 11.239 80.200 -27.312 1.00 20.72 97 ALA A N 1
ATOM 612 C CA . ALA A 1 80 ? 11.150 81.017 -28.524 1.00 21.82 97 ALA A CA 1
ATOM 613 C C . ALA A 1 80 ? 9.759 81.649 -28.602 1.00 19.33 97 ALA A C 1
ATOM 614 O O . ALA A 1 80 ? 8.927 81.321 -29.449 1.00 24.25 97 ALA A O 1
ATOM 616 N N . ALA A 1 81 ? 9.523 82.592 -27.692 1.00 18.97 98 ALA A N 1
ATOM 617 C CA . ALA A 1 81 ? 8.198 83.169 -27.510 1.00 18.67 98 ALA A CA 1
ATOM 618 C C . ALA A 1 81 ? 7.899 84.201 -28.591 1.00 22.86 98 ALA A C 1
ATOM 619 O O . ALA A 1 81 ? 8.673 85.141 -28.800 1.00 22.38 98 ALA A O 1
ATOM 621 N N . LEU A 1 82 ? 6.768 84.028 -29.271 1.00 12.33 99 LEU A N 1
ATOM 622 C CA . LEU A 1 82 ? 6.316 84.953 -30.301 1.00 18.97 99 LEU A CA 1
ATOM 623 C C . LEU A 1 82 ? 5.241 85.859 -29.716 1.00 21.70 99 LEU A C 1
ATOM 624 O O . LEU A 1 82 ? 4.171 85.383 -29.321 1.00 16.48 99 LEU A O 1
ATOM 629 N N . GLN A 1 83 ? 5.521 87.158 -29.668 1.00 22.64 100 GLN A N 1
ATOM 630 C CA . GLN A 1 83 ? 4.592 88.140 -29.125 1.00 24.37 100 GLN A CA 1
ATOM 631 C C . GLN A 1 83 ? 3.932 88.898 -30.270 1.00 24.66 100 GLN A C 1
ATOM 632 O O . GLN A 1 83 ? 4.622 89.480 -31.115 1.00 23.79 100 GLN A O 1
ATOM 638 N N . ILE A 1 84 ? 2.603 88.891 -30.294 1.00 20.56 101 ILE A N 1
ATOM 639 C CA . ILE A 1 84 ? 1.821 89.617 -31.289 1.00 24.49 101 ILE A CA 1
ATOM 640 C C . ILE A 1 84 ? 0.950 90.623 -30.550 1.00 27.29 101 ILE A C 1
ATOM 641 O O . ILE A 1 84 ? 0.100 90.237 -29.738 1.00 29.88 101 ILE A O 1
ATOM 646 N N . THR A 1 85 ? 1.164 91.905 -30.825 1.00 30.29 102 THR A N 1
ATOM 647 C CA . THR A 1 85 ? 0.383 92.972 -30.221 1.00 35.64 102 THR A CA 1
ATOM 648 C C . THR A 1 85 ? -0.745 93.390 -31.155 1.00 25.97 102 THR A C 1
ATOM 649 O O . THR A 1 85 ? -0.629 93.291 -32.379 1.00 30.85 102 THR A O 1
ATOM 653 N N . ASP A 1 86 ? -1.844 93.859 -30.559 1.00 36.09 103 ASP A N 1
ATOM 654 C CA . ASP A 1 86 ? -3.012 94.332 -31.301 1.00 35.15 103 ASP A CA 1
ATOM 655 C C . ASP A 1 86 ? -3.524 93.247 -32.253 1.00 27.82 103 ASP A C 1
ATOM 656 O O . ASP A 1 86 ? -3.513 93.393 -33.477 1.00 28.62 103 ASP A O 1
ATOM 661 N N . VAL A 1 87 ? -3.976 92.143 -31.653 1.00 31.84 104 VAL A N 1
ATOM 662 C CA . VAL A 1 87 ? -4.351 90.963 -32.425 1.00 25.08 104 VAL A CA 1
ATOM 663 C C . VAL A 1 87 ? -5.518 91.281 -33.350 1.00 25.76 104 VAL A C 1
ATOM 664 O O . VAL A 1 87 ? -6.476 91.966 -32.968 1.00 29.19 104 VAL A O 1
ATOM 668 N N . LYS A 1 88 ? -5.436 90.787 -34.583 1.00 25.95 105 LYS A N 1
ATOM 669 C CA . LYS A 1 88 ? -6.460 90.987 -35.596 1.00 25.83 105 LYS A CA 1
ATOM 670 C C . LYS A 1 88 ? -7.106 89.654 -35.955 1.00 27.91 105 LYS A C 1
ATOM 671 O O . LYS A 1 88 ? -6.676 88.586 -35.511 1.00 24.45 105 LYS A O 1
ATOM 673 N N . LEU A 1 89 ? -8.155 89.731 -36.779 1.00 25.33 106 LEU A N 1
ATOM 674 C CA . LEU A 1 89 ? -8.865 88.523 -37.192 1.00 28.22 106 LEU A CA 1
ATOM 675 C C . LEU A 1 89 ? -7.996 87.640 -38.079 1.00 27.39 106 LEU A C 1
ATOM 676 O O . LEU A 1 89 ? -8.061 86.409 -37.989 1.00 22.23 106 LEU A O 1
ATOM 681 N N . GLN A 1 90 ? -7.179 88.246 -38.944 1.00 20.22 107 GLN A N 1
ATOM 682 C CA . GLN A 1 90 ? -6.306 87.471 -39.819 1.00 22.78 107 GLN A CA 1
ATOM 683 C C . GLN A 1 90 ? -5.183 86.772 -39.063 1.00 23.11 107 GLN A C 1
ATOM 684 O O . GLN A 1 90 ? -4.444 85.989 -39.672 1.00 29.58 107 GLN A O 1
ATOM 687 N N . ASP A 1 91 ? -5.027 87.039 -37.765 1.00 20.01 108 ASP A N 1
ATOM 688 C CA . ASP A 1 91 ? -4.067 86.314 -36.944 1.00 18.27 108 ASP A CA 1
ATOM 689 C C . ASP A 1 91 ? -4.581 84.952 -36.501 1.00 18.34 108 ASP A C 1
ATOM 690 O O . ASP A 1 91 ? -3.823 84.188 -35.894 1.00 14.68 108 ASP A O 1
ATOM 695 N N . ALA A 1 92 ? -5.842 84.635 -36.778 1.00 16.98 109 ALA A N 1
ATOM 696 C CA . ALA A 1 92 ? -6.387 83.329 -36.440 1.00 19.75 109 ALA A CA 1
ATOM 697 C C . ALA A 1 92 ? -5.887 82.291 -37.435 1.00 19.51 109 ALA A C 1
ATOM 698 O O . ALA A 1 92 ? -5.910 82.520 -38.648 1.00 19.21 109 ALA A O 1
ATOM 700 N N . GLY A 1 93 ? -5.430 81.159 -36.923 1.00 14.56 110 GLY A N 1
ATOM 701 C CA . GLY A 1 93 ? -4.938 80.101 -37.778 1.00 19.92 110 GLY A CA 1
ATOM 702 C C . GLY A 1 93 ? -4.002 79.189 -37.010 1.00 20.83 110 GLY A C 1
ATOM 703 O O . GLY A 1 93 ? -3.920 79.239 -35.783 1.00 18.26 110 GLY A O 1
ATOM 704 N N . VAL A 1 94 ? -3.298 78.356 -37.769 1.00 14.52 111 VAL A N 1
ATOM 705 C CA . VAL A 1 94 ? -2.351 77.394 -37.218 1.00 16.23 111 VAL A CA 1
ATOM 706 C C . VAL A 1 94 ? -0.948 77.964 -37.366 1.00 18.91 111 VAL A C 1
ATOM 707 O O . VAL A 1 94 ? -0.481 78.209 -38.485 1.00 17.59 111 VAL A O 1
ATOM 711 N N . TYR A 1 95 ? -0.277 78.175 -36.238 1.00 14.68 112 TYR A N 1
ATOM 712 C CA . TYR A 1 95 ? 1.095 78.659 -36.219 1.00 13.74 112 TYR A CA 1
ATOM 713 C C . TYR A 1 95 ? 2.051 77.483 -36.091 1.00 12.89 112 TYR A C 1
ATOM 714 O O . TYR A 1 95 ? 1.771 76.516 -35.377 1.00 16.55 112 TYR A O 1
ATOM 723 N N . ARG A 1 96 ? 3.179 77.568 -36.787 1.00 13.51 113 ARG A N 1
ATOM 724 C CA . ARG A 1 96 ? 4.227 76.560 -36.699 1.00 13.20 113 ARG A CA 1
ATOM 725 C C . ARG A 1 96 ? 5.504 77.224 -36.210 1.00 16.83 113 ARG A C 1
ATOM 726 O O . ARG A 1 96 ? 5.990 78.179 -36.827 1.00 14.24 113 ARG A O 1
ATOM 734 N N . CYS A 1 97 ? 6.026 76.730 -35.092 1.00 11.89 114 CYS A N 1
ATOM 735 C CA . CYS A 1 97 ? 7.297 77.165 -34.531 1.00 15.59 114 CYS A CA 1
ATOM 736 C C . CYS A 1 97 ? 8.303 76.040 -34.718 1.00 17.23 114 CYS A C 1
ATOM 737 O O . CYS A 1 97 ? 8.110 74.941 -34.191 1.00 16.41 114 CYS A O 1
ATOM 740 N N . MET A 1 98 ? 9.365 76.309 -35.473 1.00 11.77 115 MET A N 1
ATOM 741 C CA . MET A 1 98 ? 10.410 75.327 -35.727 1.00 18.48 115 MET A CA 1
ATOM 742 C C . MET A 1 98 ? 11.723 75.832 -35.150 1.00 13.32 115 MET A C 1
ATOM 743 O O . MET A 1 98 ? 12.112 76.977 -35.396 1.00 15.33 115 MET A O 1
ATOM 748 N N . ILE A 1 99 ? 12.400 74.979 -34.386 1.00 14.03 116 ILE A N 1
ATOM 749 C CA . ILE A 1 99 ? 13.669 75.320 -33.755 1.00 12.02 116 ILE A CA 1
ATOM 750 C C . ILE A 1 99 ? 14.747 74.404 -34.309 1.00 11.03 116 ILE A C 1
ATOM 751 O O . ILE A 1 99 ? 14.567 73.182 -34.362 1.00 14.96 116 ILE A O 1
ATOM 756 N N . SER A 1 100 ? 15.861 74.996 -34.725 1.00 17.48 117 SER A N 1
ATOM 757 C CA . SER A 1 100 ? 17.061 74.260 -35.100 1.00 18.90 117 SER A CA 1
ATOM 758 C C . SER A 1 100 ? 18.155 74.610 -34.104 1.00 17.29 117 SER A C 1
ATOM 759 O O . SER A 1 100 ? 18.601 75.762 -34.046 1.00 16.33 117 SER A O 1
ATOM 762 N N . TYR A 1 101 ? 18.584 73.620 -33.324 1.00 18.21 118 TYR A N 1
ATOM 763 C CA . TYR A 1 101 ? 19.547 73.837 -32.252 1.00 18.42 118 TYR A CA 1
ATOM 764 C C . TYR A 1 101 ? 20.202 72.518 -31.865 1.00 20.05 118 TYR A C 1
ATOM 765 O O . TYR A 1 101 ? 19.829 71.911 -30.856 1.00 21.77 118 TYR A O 1
ATOM 774 N N . GLY A 1 102 ? 21.183 72.072 -32.650 1.00 20.08 119 GLY A N 1
ATOM 775 C CA . GLY A 1 102 ? 21.754 70.752 -32.462 1.00 18.50 119 GLY A CA 1
ATOM 776 C C . GLY A 1 102 ? 20.677 69.695 -32.585 1.00 30.15 119 GLY A C 1
ATOM 777 O O . GLY A 1 102 ? 20.390 68.966 -31.631 1.00 36.33 119 GLY A O 1
ATOM 778 N N . GLY A 1 103 ? 20.079 69.609 -33.763 1.00 26.52 120 GLY A N 1
ATOM 779 C CA . GLY A 1 103 ? 18.820 68.922 -33.962 1.00 24.24 120 GLY A CA 1
ATOM 780 C C . GLY A 1 103 ? 17.700 69.903 -34.265 1.00 25.87 120 GLY A C 1
ATOM 781 O O . GLY A 1 103 ? 17.826 71.116 -34.097 1.00 22.25 120 GLY A O 1
ATOM 782 N N . ALA A 1 104 ? 16.580 69.354 -34.729 1.00 18.05 121 ALA A N 1
ATOM 783 C CA . ALA A 1 104 ? 15.476 70.207 -35.140 1.00 19.23 121 ALA A CA 1
ATOM 784 C C . ALA A 1 104 ? 14.145 69.514 -34.892 1.00 18.07 121 ALA A C 1
ATOM 785 O O . ALA A 1 104 ? 14.034 68.288 -34.978 1.00 19.60 121 ALA A O 1
ATOM 787 N N . ASP A 1 105 ? 13.135 70.326 -34.594 1.00 15.83 122 ASP A N 1
ATOM 788 C CA . ASP A 1 105 ? 11.780 69.858 -34.340 1.00 18.64 122 ASP A CA 1
ATOM 789 C C . ASP A 1 105 ? 10.848 71.055 -34.479 1.00 19.58 122 ASP A C 1
ATOM 790 O O . ASP A 1 105 ? 11.295 72.196 -34.614 1.00 13.56 122 ASP A O 1
ATOM 795 N N . TYR A 1 106 ? 9.546 70.783 -34.450 1.00 16.30 123 TYR A N 1
ATOM 796 C CA . TYR A 1 106 ? 8.560 71.847 -34.581 1.00 15.09 123 TYR A CA 1
ATOM 797 C C . TYR A 1 106 ? 7.256 71.408 -33.933 1.00 13.31 123 TYR A C 1
ATOM 798 O O . TYR A 1 106 ? 7.038 70.222 -33.670 1.00 17.48 123 TYR A O 1
ATOM 807 N N . LYS A 1 107 ? 6.386 72.386 -33.687 1.00 16.52 124 LYS A N 1
ATOM 808 C CA . LYS A 1 107 ? 5.071 72.133 -33.118 1.00 17.98 124 LYS A CA 1
ATOM 809 C C . LYS A 1 107 ? 4.057 73.083 -33.738 1.00 17.77 124 LYS A C 1
ATOM 810 O O . LYS A 1 107 ? 4.403 74.177 -34.191 1.00 15.98 124 LYS A O 1
ATOM 816 N N . ARG A 1 108 ? 2.800 72.650 -33.749 1.00 15.91 125 ARG A N 1
ATOM 817 C CA . ARG A 1 108 ? 1.690 73.439 -34.265 1.00 17.06 125 ARG A CA 1
ATOM 818 C C . ARG A 1 108 ? 0.925 74.071 -33.110 1.00 15.54 125 ARG A C 1
ATOM 819 O O . ARG A 1 108 ? 0.768 73.461 -32.049 1.00 18.10 125 ARG A O 1
ATOM 827 N N . ILE A 1 109 ? 0.444 75.295 -33.323 1.00 14.22 126 ILE A N 1
ATOM 828 C CA . ILE A 1 109 ? -0.336 76.011 -32.318 1.00 20.18 126 ILE A CA 1
ATOM 829 C C . ILE A 1 109 ? -1.525 76.659 -33.012 1.00 15.70 126 ILE A C 1
ATOM 830 O O . ILE A 1 109 ? -1.346 77.458 -33.937 1.00 17.13 126 ILE A O 1
ATOM 835 N N . THR A 1 110 ? -2.734 76.323 -32.566 1.00 14.71 127 THR A N 1
ATOM 836 C CA . THR A 1 110 ? -3.953 76.906 -33.112 1.00 14.65 127 THR A CA 1
ATOM 837 C C . THR A 1 110 ? -4.318 78.165 -32.335 1.00 17.75 127 THR A C 1
ATOM 838 O O . THR A 1 110 ? -4.337 78.158 -31.100 1.00 16.26 127 THR A O 1
ATOM 842 N N . VAL A 1 111 ? -4.609 79.240 -33.063 1.00 12.83 128 VAL A N 1
ATOM 843 C CA . VAL A 1 111 ? -5.004 80.514 -32.476 1.00 14.88 128 VAL A CA 1
ATOM 844 C C . VAL A 1 111 ? -6.391 80.871 -32.990 1.00 19.38 128 VAL A C 1
ATOM 845 O O . VAL A 1 111 ? -6.627 80.876 -34.205 1.00 15.85 128 VAL A O 1
ATOM 849 N N . LYS A 1 112 ? -7.302 81.159 -32.067 1.00 14.48 129 LYS A N 1
ATOM 850 C CA . LYS A 1 112 ? -8.638 81.639 -32.388 1.00 16.00 129 LYS A CA 1
ATOM 851 C C . LYS A 1 112 ? -8.793 83.061 -31.868 1.00 14.22 129 LYS A C 1
ATOM 852 O O . LYS A 1 112 ? -8.355 83.374 -30.756 1.00 18.02 129 LYS A O 1
ATOM 858 N N . VAL A 1 113 ? -9.413 83.921 -32.672 1.00 12.34 130 VAL A N 1
ATOM 859 C CA . VAL A 1 113 ? -9.586 85.330 -32.336 1.00 15.87 130 VAL A CA 1
ATOM 860 C C . VAL A 1 113 ? -11.077 85.619 -32.258 1.00 21.94 130 VAL A C 1
ATOM 861 O O . VAL A 1 113 ? -11.814 85.370 -33.221 1.00 17.20 130 VAL A O 1
ATOM 865 N N . ASN A 1 114 ? -11.518 86.132 -31.113 1.00 19.19 131 ASN A N 1
ATOM 866 C CA . ASN A 1 114 ? -12.909 86.495 -30.879 1.00 26.11 131 ASN A CA 1
ATOM 867 C C . ASN A 1 114 ? -13.039 88.011 -30.939 1.00 21.03 131 ASN A C 1
ATOM 868 O O . ASN A 1 114 ? -12.284 88.727 -30.275 1.00 23.83 131 ASN A O 1
ATOM 873 N N . ALA A 1 115 ? -13.990 88.497 -31.738 1.00 17.42 132 ALA A N 1
ATOM 874 C CA . ALA A 1 115 ? -14.219 89.929 -31.924 1.00 17.70 132 ALA A CA 1
ATOM 875 C C . ALA A 1 115 ? -15.659 90.267 -31.549 1.00 19.24 132 ALA A C 1
ATOM 876 O O . ALA A 1 115 ? -16.504 90.500 -32.425 1.00 18.12 132 ALA A O 1
ATOM 878 N N . PRO A 1 116 ? -15.971 90.307 -30.257 1.00 16.04 133 PRO A N 1
ATOM 879 C CA . PRO A 1 116 ? -17.342 90.614 -29.843 1.00 21.76 133 PRO A CA 1
ATOM 880 C C . PRO A 1 116 ? -17.654 92.095 -29.999 1.00 19.80 133 PRO A C 1
ATOM 881 O O . PRO A 1 116 ? -16.767 92.944 -30.105 1.00 20.04 133 PRO A O 1
ATOM 885 N N . TYR A 1 117 ? -18.949 92.394 -30.013 1.00 20.34 134 TYR A N 1
ATOM 886 C CA . TYR A 1 117 ? -19.435 93.771 -30.097 1.00 15.62 134 TYR A CA 1
ATOM 887 C C . TYR A 1 117 ? -19.579 94.394 -28.712 1.00 19.83 134 TYR A C 1
ATOM 888 O O . TYR A 1 117 ? -20.613 94.969 -28.380 1.00 21.40 134 TYR A O 1
ATOM 897 N N . ASN A 1 118 ? -18.538 94.288 -27.888 1.00 17.79 135 ASN A N 1
ATOM 898 C CA . ASN A 1 118 ? -18.617 94.712 -26.496 1.00 23.85 135 ASN A CA 1
ATOM 899 C C . ASN A 1 118 ? -18.164 96.150 -26.275 1.00 21.27 135 ASN A C 1
ATOM 900 O O . ASN A 1 118 ? -18.194 96.623 -25.134 1.00 23.31 135 ASN A O 1
ATOM 905 N N . LYS A 1 119 ? -17.748 96.855 -27.323 1.00 19.31 136 LYS A N 1
ATOM 906 C CA . LYS A 1 119 ? -17.373 98.265 -27.230 1.00 19.35 136 LYS A CA 1
ATOM 907 C C . LYS A 1 119 ? -18.355 99.058 -28.086 1.00 19.54 136 LYS A C 1
ATOM 908 O O . LYS A 1 119 ? -18.112 99.298 -29.271 1.00 17.19 136 LYS A O 1
ATOM 911 N N . ILE A 1 120 ? -19.468 99.464 -27.481 1.00 20.31 137 ILE A N 1
ATOM 912 C CA . ILE A 1 120 ? -20.528 100.183 -28.178 1.00 18.06 137 ILE A CA 1
ATOM 913 C C . ILE A 1 120 ? -20.335 101.673 -27.940 1.00 19.54 137 ILE A C 1
ATOM 914 O O . ILE A 1 120 ? -20.330 102.134 -26.792 1.00 18.23 137 ILE A O 1
ATOM 919 N N . ASN A 1 121 ? -20.180 102.428 -29.022 1.00 16.50 138 ASN A N 1
ATOM 920 C CA . ASN A 1 121 ? -20.094 103.879 -28.960 1.00 17.74 138 ASN A CA 1
ATOM 921 C C . ASN A 1 121 ? -21.480 104.455 -29.217 1.00 18.05 138 ASN A C 1
ATOM 922 O O . ASN A 1 121 ? -22.078 104.199 -30.268 1.00 18.55 138 ASN A O 1
ATOM 927 N N . GLN A 1 122 ? -21.990 105.221 -28.258 1.00 12.39 139 GLN A N 1
ATOM 928 C CA . GLN A 1 122 ? -23.317 105.808 -28.347 1.00 16.87 139 GLN A CA 1
ATOM 929 C C . GLN A 1 122 ? -23.224 107.326 -28.427 1.00 17.88 139 GLN A C 1
ATOM 930 O O . GLN A 1 122 ? -22.276 107.937 -27.924 1.00 16.47 139 GLN A O 1
ATOM 936 N N . ARG A 1 123 ? -24.223 107.929 -29.068 1.00 14.84 140 ARG A N 1
ATOM 937 C CA . ARG A 1 123 ? -24.347 109.378 -29.099 1.00 18.43 140 ARG A CA 1
ATOM 938 C C . ARG A 1 123 ? -25.821 109.740 -29.200 1.00 16.10 140 ARG A C 1
ATOM 939 O O . ARG A 1 123 ? -26.614 109.018 -29.809 1.00 16.37 140 ARG A O 1
ATOM 947 N N . ILE A 1 124 ? -26.179 110.863 -28.586 1.00 12.84 141 ILE A N 1
ATOM 948 C CA . ILE A 1 124 ? -27.558 111.330 -28.529 1.00 17.93 141 ILE A CA 1
ATOM 949 C C . ILE A 1 124 ? -27.580 112.770 -29.013 1.00 21.03 141 ILE A C 1
ATOM 950 O O . ILE A 1 124 ? -26.931 113.638 -28.417 1.00 22.39 141 ILE A O 1
ATOM 955 N N . LEU A 1 125 ? -28.318 113.022 -30.089 1.00 17.82 142 LEU A N 1
ATOM 956 C CA . LEU A 1 125 ? -28.404 114.340 -30.698 1.00 17.43 142 LEU A CA 1
ATOM 957 C C . LEU A 1 125 ? -29.809 114.901 -30.535 1.00 16.76 142 LEU A C 1
ATOM 958 O O . LEU A 1 125 ? -30.800 114.193 -30.739 1.00 16.05 142 LEU A O 1
ATOM 963 N N . VAL A 1 126 ? -29.890 116.176 -30.166 1.00 16.23 143 VAL A N 1
ATOM 964 C CA . VAL A 1 126 ? -31.158 116.905 -30.167 1.00 18.39 143 VAL A CA 1
ATOM 965 C C . VAL A 1 126 ? -31.242 117.592 -31.527 1.00 21.46 143 VAL A C 1
ATOM 966 O O . VAL A 1 126 ? -30.754 118.705 -31.720 1.00 23.41 143 VAL A O 1
ATOM 970 N N . VAL A 1 127 ? -31.869 116.913 -32.490 1.00 17.88 144 VAL A N 1
ATOM 971 C CA . VAL A 1 127 ? -31.935 117.456 -33.842 1.00 20.97 144 VAL A CA 1
ATOM 972 C C . VAL A 1 127 ? -33.039 118.494 -34.000 1.00 27.74 144 VAL A C 1
ATOM 973 O O . VAL A 1 127 ? -32.995 119.289 -34.946 1.00 24.68 144 VAL A O 1
ATOM 977 N N . ASP A 1 128 ? -34.025 118.518 -33.104 1.00 23.56 145 ASP A N 1
ATOM 978 C CA . ASP A 1 128 ? -35.064 119.539 -33.148 1.00 24.76 145 ASP A CA 1
ATOM 979 C C . ASP A 1 128 ? -35.660 119.727 -31.758 1.00 22.84 145 ASP A C 1
ATOM 980 O O . ASP A 1 128 ? -36.565 118.980 -31.364 1.00 22.73 145 ASP A O 1
ATOM 985 N N . PRO A 1 129 ? -35.190 120.716 -30.992 1.00 22.95 146 PRO A N 1
ATOM 986 C CA . PRO A 1 129 ? -35.702 120.877 -29.620 1.00 21.78 146 PRO A CA 1
ATOM 987 C C . PRO A 1 129 ? -37.181 121.218 -29.562 1.00 24.23 146 PRO A C 1
ATOM 988 O O . PRO A 1 129 ? -37.869 120.797 -28.624 1.00 26.20 146 PRO A O 1
ATOM 992 N N . VAL A 1 130 ? -37.691 121.965 -30.543 1.00 22.62 147 VAL A N 1
ATOM 993 C CA . VAL A 1 130 ? -39.090 122.390 -30.510 1.00 23.24 147 VAL A CA 1
ATOM 994 C C . VAL A 1 130 ? -40.016 121.181 -30.585 1.00 21.35 147 VAL A C 1
ATOM 995 O O . VAL A 1 130 ? -40.978 121.064 -29.817 1.00 21.99 147 VAL A O 1
ATOM 999 N N . THR A 1 131 ? -39.738 120.263 -31.507 1.00 15.53 148 THR A N 1
ATOM 1000 C CA . THR A 1 131 ? -40.521 119.042 -31.636 1.00 23.10 148 THR A CA 1
ATOM 1001 C C . THR A 1 131 ? -39.984 117.902 -30.780 1.00 24.36 148 THR A C 1
ATOM 1002 O O . THR A 1 131 ? -40.501 116.783 -30.875 1.00 24.07 148 THR A O 1
ATOM 1006 N N . SER A 1 132 ? -38.963 118.159 -29.959 1.00 19.90 149 SER A N 1
ATOM 1007 C CA . SER A 1 132 ? -38.381 117.161 -29.058 1.00 22.93 149 SER A CA 1
ATOM 1008 C C . SER A 1 132 ? -37.841 115.952 -29.816 1.00 23.31 149 SER A C 1
ATOM 1009 O O . SER A 1 132 ? -37.757 114.850 -29.267 1.00 19.13 149 SER A O 1
ATOM 1012 N N . GLU A 1 133 ? -37.467 116.142 -31.078 1.00 23.33 150 GLU A N 1
ATOM 1013 C CA . GLU A 1 133 ? -36.956 115.042 -31.882 1.00 21.52 150 GLU A CA 1
ATOM 1014 C C . GLU A 1 133 ? -35.497 114.779 -31.536 1.00 20.63 150 GLU A C 1
ATOM 1015 O O . GLU A 1 133 ? -34.663 115.690 -31.581 1.00 19.64 150 GLU A O 1
ATOM 1021 N N . HIS A 1 134 ? -35.193 113.535 -31.188 1.00 18.11 151 HIS A N 1
ATOM 1022 C CA . HIS A 1 134 ? -33.839 113.114 -30.875 1.00 17.19 151 HIS A CA 1
ATOM 1023 C C . HIS A 1 134 ? -33.358 112.101 -31.904 1.00 17.63 151 HIS A C 1
ATOM 1024 O O . HIS A 1 134 ? -34.153 111.383 -32.515 1.00 16.47 151 HIS A O 1
ATOM 1031 N N . GLU A 1 135 ? -32.043 112.059 -32.092 1.00 18.65 152 GLU A N 1
ATOM 1032 C CA . GLU A 1 135 ? -31.395 111.078 -32.954 1.00 17.74 152 GLU A CA 1
ATOM 1033 C C . GLU A 1 135 ? -30.429 110.273 -32.096 1.00 16.32 152 GLU A C 1
ATOM 1034 O O . GLU A 1 135 ? -29.409 110.802 -31.640 1.00 15.43 152 GLU A O 1
ATOM 1040 N N . LEU A 1 136 ? -30.756 109.004 -31.867 1.00 18.22 153 LEU A N 1
ATOM 1041 C CA . LEU A 1 136 ? -29.922 108.107 -31.078 1.00 20.18 153 LEU A CA 1
ATOM 1042 C C . LEU A 1 136 ? -29.151 107.185 -32.012 1.00 16.81 153 LEU A C 1
ATOM 1043 O O . LEU A 1 136 ? -29.733 106.604 -32.936 1.00 15.70 153 LEU A O 1
ATOM 1048 N N . THR A 1 137 ? -27.848 107.044 -31.760 1.00 15.57 154 THR A N 1
ATOM 1049 C CA . THR A 1 137 ? -26.972 106.233 -32.593 1.00 16.47 154 THR A CA 1
ATOM 1050 C C . THR A 1 137 ? -26.069 105.367 -31.723 1.00 17.58 154 THR A C 1
ATOM 1051 O O . THR A 1 137 ? -25.513 105.835 -30.727 1.00 18.80 154 THR A O 1
ATOM 1055 N N . CYS A 1 138 ? -25.950 104.098 -32.104 1.00 9.86 155 CYS A N 1
ATOM 1056 C CA . CYS A 1 138 ? -25.019 103.146 -31.516 1.00 14.30 155 CYS A CA 1
ATOM 1057 C C . CYS A 1 138 ? -24.144 102.576 -32.623 1.00 15.86 155 CYS A C 1
ATOM 1058 O O . CYS A 1 138 ? -24.645 102.223 -33.694 1.00 15.39 155 CYS A O 1
ATOM 1061 N N . GLN A 1 139 ? -22.838 102.494 -32.373 1.00 16.20 156 GLN A N 1
ATOM 1062 C CA . GLN A 1 139 ? -21.915 101.951 -33.363 1.00 14.74 156 GLN A CA 1
ATOM 1063 C C . GLN A 1 139 ? -20.896 101.049 -32.683 1.00 16.64 156 GLN A C 1
ATOM 1064 O O . GLN A 1 139 ? -20.368 101.385 -31.619 1.00 19.10 156 GLN A O 1
ATOM 1070 N N . ALA A 1 140 ? -20.619 99.903 -33.303 1.00 14.95 157 ALA A N 1
ATOM 1071 C CA . ALA A 1 140 ? -19.617 98.984 -32.784 1.00 15.18 157 ALA A CA 1
ATOM 1072 C C . ALA A 1 140 ? -19.025 98.177 -33.930 1.00 19.49 157 ALA A C 1
ATOM 1073 O O . ALA A 1 140 ? -19.674 97.957 -34.956 1.00 19.43 157 ALA A O 1
ATOM 1075 N N . GLU A 1 141 ? -17.783 97.743 -33.742 1.00 18.87 158 GLU A N 1
ATOM 1076 C CA . GLU A 1 141 ? -17.112 96.843 -34.665 1.00 18.31 158 GLU A CA 1
ATOM 1077 C C . GLU A 1 141 ? -17.045 95.452 -34.051 1.00 20.94 158 GLU A C 1
ATOM 1078 O O . GLU A 1 141 ? -16.945 95.298 -32.831 1.00 21.79 158 GLU A O 1
ATOM 1084 N N . GLY A 1 142 ? -17.101 94.438 -34.904 1.00 19.30 159 GLY A N 1
ATOM 1085 C CA . GLY A 1 142 ? -17.045 93.076 -34.412 1.00 24.29 159 GLY A CA 1
ATOM 1086 C C . GLY A 1 142 ? -17.158 92.087 -35.548 1.00 23.37 159 GLY A C 1
ATOM 1087 O O . GLY A 1 142 ? -17.210 92.454 -36.727 1.00 21.47 159 GLY A O 1
ATOM 1088 N N . TYR A 1 143 ? -17.194 90.810 -35.167 1.00 23.45 160 TYR A N 1
ATOM 1089 C CA . TYR A 1 143 ? -17.303 89.714 -36.108 1.00 26.56 160 TYR A CA 1
ATOM 1090 C C . TYR A 1 143 ? -17.981 88.544 -35.412 1.00 25.90 160 TYR A C 1
ATOM 1091 O O . TYR A 1 143 ? -17.633 88.233 -34.264 1.00 29.84 160 TYR A O 1
ATOM 1100 N N . PRO A 1 144 ? -18.939 87.872 -36.070 1.00 29.01 161 PRO A N 1
ATOM 1101 C CA . PRO A 1 144 ? -19.436 88.152 -37.422 1.00 27.24 161 PRO A CA 1
ATOM 1102 C C . PRO A 1 144 ? -20.454 89.288 -37.476 1.00 27.05 161 PRO A C 1
ATOM 1103 O O . PRO A 1 144 ? -20.422 90.189 -36.640 1.00 25.94 161 PRO A O 1
ATOM 1107 N N . LYS A 1 145 ? -21.349 89.233 -38.459 1.00 22.61 162 LYS A N 1
ATOM 1108 C CA . LYS A 1 145 ? -22.342 90.284 -38.633 1.00 30.61 162 LYS A CA 1
ATOM 1109 C C . LYS A 1 145 ? -23.321 90.297 -37.466 1.00 25.43 162 LYS A C 1
ATOM 1110 O O . LYS A 1 145 ? -23.784 89.249 -37.008 1.00 24.77 162 LYS A O 1
ATOM 1113 N N . ALA A 1 146 ? -23.634 91.496 -36.985 1.00 28.73 163 ALA A N 1
ATOM 1114 C CA . ALA A 1 146 ? -24.582 91.681 -35.898 1.00 25.28 163 ALA A CA 1
ATOM 1115 C C . ALA A 1 146 ? -25.757 92.523 -36.369 1.00 21.25 163 ALA A C 1
ATOM 1116 O O . ALA A 1 146 ? -25.582 93.487 -37.122 1.00 24.96 163 ALA A O 1
ATOM 1118 N N . GLU A 1 147 ? -26.952 92.144 -35.932 1.00 20.69 164 GLU A N 1
ATOM 1119 C CA . GLU A 1 147 ? -28.126 92.987 -36.068 1.00 21.64 164 GLU A CA 1
ATOM 1120 C C . GLU A 1 147 ? -28.249 93.875 -34.837 1.00 22.87 164 GLU A C 1
ATOM 1121 O O . GLU A 1 147 ? -27.760 93.539 -33.755 1.00 23.11 164 GLU A O 1
ATOM 1127 N N . VAL A 1 148 ? -28.890 95.026 -35.012 1.00 19.75 165 VAL A N 1
ATOM 1128 C CA . VAL A 1 148 ? -29.128 95.966 -33.924 1.00 15.26 165 VAL A CA 1
ATOM 1129 C C . VAL A 1 148 ? -30.621 96.000 -33.636 1.00 21.33 165 VAL A C 1
ATOM 1130 O O . VAL A 1 148 ? -31.431 96.209 -34.547 1.00 19.79 165 VAL A O 1
ATOM 1134 N N . ILE A 1 149 ? -30.982 95.792 -32.374 1.00 15.92 166 ILE A N 1
ATOM 1135 C CA . ILE A 1 149 ? -32.369 95.822 -31.927 1.00 13.46 166 ILE A CA 1
ATOM 1136 C C . ILE A 1 149 ? -32.522 96.984 -30.957 1.00 17.67 166 ILE A C 1
ATOM 1137 O O . ILE A 1 149 ? -31.822 97.044 -29.937 1.00 13.04 166 ILE A O 1
ATOM 1142 N N . TRP A 1 150 ? -33.424 97.908 -31.277 1.00 11.33 167 TRP A N 1
ATOM 1143 C C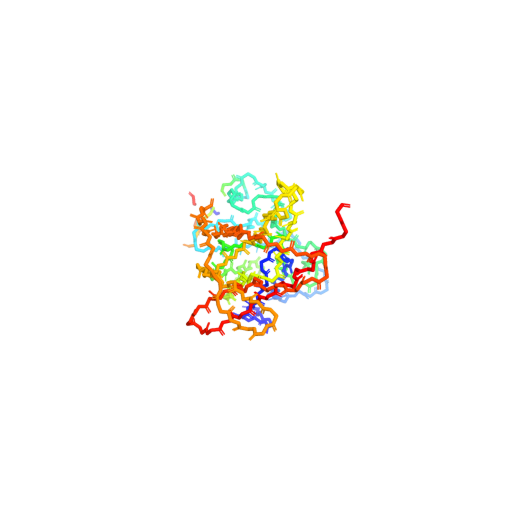A . TRP A 1 150 ? -33.743 99.034 -30.410 1.00 13.03 167 TRP A CA 1
ATOM 1144 C C . TRP A 1 150 ? -34.970 98.687 -29.578 1.00 16.03 167 TRP A C 1
ATOM 1145 O O . TRP A 1 150 ? -35.954 98.166 -30.111 1.00 16.15 167 TRP A O 1
ATOM 1156 N N . THR A 1 151 ? -34.914 98.972 -28.278 1.00 14.34 168 THR A N 1
ATOM 1157 C CA . THR A 1 151 ? -36.057 98.761 -27.404 1.00 16.23 168 THR A CA 1
ATOM 1158 C C . THR A 1 151 ? -36.251 99.961 -26.491 1.00 19.20 168 THR A C 1
ATOM 1159 O O . THR A 1 151 ? -35.305 100.684 -26.166 1.00 13.72 168 THR A O 1
ATOM 1163 N N . SER A 1 152 ? -37.500 100.163 -26.090 1.00 16.54 169 SER A N 1
ATOM 1164 C CA . SER A 1 152 ? -37.852 101.174 -25.110 1.00 16.95 169 SER A CA 1
ATOM 1165 C C . SER A 1 152 ? -37.547 100.661 -23.704 1.00 20.24 169 SER A C 1
ATOM 1166 O O . SER A 1 152 ? -37.048 99.549 -23.513 1.00 21.54 169 SER A O 1
ATOM 1169 N N . SER A 1 153 ? -37.865 101.481 -22.699 1.00 20.97 170 SER A N 1
ATOM 1170 C CA . SER A 1 153 ? -37.616 101.081 -21.317 1.00 25.53 170 SER A CA 1
ATOM 1171 C C . SER A 1 153 ? -38.499 99.910 -20.905 1.00 23.67 170 SER A C 1
ATOM 1172 O O . SER A 1 153 ? -38.097 99.095 -20.065 1.00 24.27 170 SER A O 1
ATOM 1175 N N . ASP A 1 154 ? -39.694 99.799 -21.488 1.00 20.62 171 ASP A N 1
ATOM 1176 C CA . ASP A 1 154 ? -40.572 98.662 -21.253 1.00 24.64 171 ASP A CA 1
ATOM 1177 C C . ASP A 1 154 ? -40.320 97.519 -22.230 1.00 22.84 171 ASP A C 1
ATOM 1178 O O . ASP A 1 154 ? -41.178 96.640 -22.376 1.00 19.27 171 ASP A O 1
ATOM 1183 N N . HIS A 1 155 ? -39.173 97.530 -22.912 1.00 16.64 172 HIS A N 1
ATOM 1184 C CA . HIS A 1 155 ? -38.684 96.430 -23.737 1.00 18.34 172 HIS A CA 1
ATOM 1185 C C . HIS A 1 155 ? -39.522 96.198 -24.988 1.00 20.76 172 HIS A C 1
ATOM 1186 O O . HIS A 1 155 ? -39.513 95.094 -25.543 1.00 27.03 172 HIS A O 1
ATOM 1193 N N . GLN A 1 156 ? -40.243 97.215 -25.454 1.00 21.28 173 GLN A N 1
ATOM 1194 C CA . GLN A 1 156 ? -40.918 97.137 -26.741 1.00 16.90 173 GLN A CA 1
ATOM 1195 C C . GLN A 1 156 ? -39.940 97.481 -27.858 1.00 20.04 173 GLN A C 1
ATOM 1196 O O . GLN A 1 156 ? -39.147 98.418 -27.740 1.00 17.57 173 GLN A O 1
ATOM 1198 N N . VAL A 1 157 ? -40.002 96.721 -28.946 1.00 20.96 174 VAL A N 1
ATOM 1199 C CA . VAL A 1 157 ? -39.049 96.876 -30.041 1.00 21.11 174 VAL A CA 1
ATOM 1200 C C . VAL A 1 157 ? -39.401 98.118 -30.850 1.00 27.47 174 VAL A C 1
ATOM 1201 O O . VAL A 1 157 ? -40.556 98.310 -31.249 1.00 22.44 174 VAL A O 1
ATOM 1205 N N . LEU A 1 158 ? -38.404 98.964 -31.094 1.00 21.17 175 LEU A N 1
ATOM 1206 C CA . LEU A 1 158 ? -38.554 100.158 -31.911 1.00 21.19 175 LEU A CA 1
ATOM 1207 C C . LEU A 1 158 ? -37.822 99.977 -33.235 1.00 25.79 175 LEU A C 1
ATOM 1208 O O . LEU A 1 158 ? -36.926 99.140 -33.366 1.00 25.32 175 LEU A O 1
ATOM 1213 N N . SER A 1 159 ? -38.214 100.775 -34.223 1.00 23.47 176 SER A N 1
ATOM 1214 C CA . SER A 1 159 ? -37.723 100.630 -35.587 1.00 25.92 176 SER A CA 1
ATOM 1215 C C . SER A 1 159 ? -36.630 101.657 -35.856 1.00 22.80 176 SER A C 1
ATOM 1216 O O . SER A 1 159 ? -36.890 102.864 -35.845 1.00 26.63 176 SER A O 1
ATOM 1219 N N . GLY A 1 160 ? -35.412 101.175 -36.108 1.00 21.36 177 GLY A N 1
ATOM 1220 C CA . GLY A 1 160 ? -34.293 102.020 -36.454 1.00 19.61 177 GLY A CA 1
ATOM 1221 C C . GLY A 1 160 ? -33.731 101.666 -37.821 1.00 27.82 177 GLY A C 1
ATOM 1222 O O . GLY A 1 160 ? -34.234 100.785 -38.523 1.00 26.61 177 GLY A O 1
ATOM 1223 N N . LYS A 1 161 ? -32.663 102.375 -38.182 1.00 27.28 178 LYS A N 1
ATOM 1224 C CA . LYS A 1 161 ? -31.990 102.201 -39.465 1.00 27.53 178 LYS A CA 1
ATOM 1225 C C . LYS A 1 161 ? -30.553 101.773 -39.211 1.00 25.31 178 LYS A C 1
ATOM 1226 O O . LYS A 1 161 ? -29.792 102.501 -38.566 1.00 21.66 178 LYS A O 1
ATOM 1228 N N . THR A 1 162 ? -30.183 100.603 -39.726 1.00 24.62 179 THR A N 1
ATOM 1229 C CA . THR A 1 162 ? -28.867 100.019 -39.505 1.00 26.27 179 THR A CA 1
ATOM 1230 C C . THR A 1 162 ? -28.076 100.016 -40.807 1.00 33.32 179 THR A C 1
ATOM 1231 O O . THR A 1 162 ? -28.592 99.604 -41.851 1.00 31.30 179 THR A O 1
ATOM 1235 N N . THR A 1 163 ? -26.828 100.477 -40.739 1.00 28.30 180 THR A N 1
ATOM 1236 C CA . THR A 1 163 ? -25.911 100.470 -41.872 1.00 34.22 180 THR A CA 1
ATOM 1237 C C . THR A 1 163 ? -24.703 99.618 -41.509 1.00 30.37 180 THR A C 1
ATOM 1238 O O . THR A 1 163 ? -24.036 99.880 -40.502 1.00 29.67 180 THR A O 1
ATOM 1242 N N . THR A 1 164 ? -24.427 98.602 -42.322 1.00 30.00 181 THR A N 1
ATOM 1243 C CA . THR A 1 164 ? -23.286 97.717 -42.117 1.00 33.07 181 THR A CA 1
ATOM 1244 C C . THR A 1 164 ? -22.323 97.871 -43.284 1.00 36.27 181 THR A C 1
ATOM 1245 O O . THR A 1 164 ? -22.704 97.665 -44.441 1.00 34.16 181 THR A O 1
ATOM 1249 N N . THR A 1 165 ? -21.082 98.239 -42.977 1.00 32.64 182 THR A N 1
ATOM 1250 C CA . THR A 1 165 ? -20.007 98.317 -43.953 1.00 36.89 182 THR A CA 1
ATOM 1251 C C . THR A 1 165 ? -18.817 97.519 -43.437 1.00 43.70 182 THR A C 1
ATOM 1252 O O . THR A 1 165 ? -18.800 97.056 -42.293 1.00 41.21 182 THR A O 1
ATOM 1256 N N . ASN A 1 166 ? -17.816 97.356 -44.294 1.00 41.33 183 ASN A N 1
ATOM 1257 C CA . ASN A 1 166 ? -16.591 96.669 -43.900 1.00 45.30 183 ASN A CA 1
ATOM 1258 C C . ASN A 1 166 ? -15.559 97.666 -43.382 1.00 40.92 183 ASN A C 1
ATOM 1259 O O . ASN A 1 166 ? -15.489 98.801 -43.856 1.00 38.87 183 ASN A O 1
ATOM 1264 N N . LEU A 1 173 ? -13.707 92.140 -40.553 1.00 30.06 190 LEU A N 1
ATOM 1265 C CA . LEU A 1 173 ? -14.310 92.886 -39.454 1.00 34.12 190 LEU A CA 1
ATOM 1266 C C . LEU A 1 173 ? -15.427 93.795 -39.954 1.00 33.89 190 LEU A C 1
ATOM 1267 O O . LEU A 1 173 ? -15.241 94.562 -40.899 1.00 31.49 190 LEU A O 1
ATOM 1272 N N . PHE A 1 174 ? -16.588 93.705 -39.314 1.00 27.98 191 PHE A N 1
ATOM 1273 C CA . PHE A 1 174 ? -17.744 94.506 -39.679 1.00 25.72 191 PHE A CA 1
ATOM 1274 C C . PHE A 1 174 ? -17.828 95.752 -38.808 1.00 26.09 191 PHE A C 1
ATOM 1275 O O . PHE A 1 174 ? -17.481 95.731 -37.624 1.00 27.17 191 PHE A O 1
ATOM 1283 N N . ASN A 1 175 ? -18.290 96.842 -39.410 1.00 27.52 192 ASN A N 1
ATOM 1284 C CA . ASN A 1 175 ? -18.598 98.077 -38.698 1.00 24.57 192 ASN A CA 1
ATOM 1285 C C . ASN A 1 175 ? -20.103 98.291 -38.795 1.00 29.26 192 ASN A C 1
ATOM 1286 O O . ASN A 1 175 ? -20.626 98.574 -39.878 1.00 31.49 192 ASN A O 1
ATOM 1291 N N . VAL A 1 176 ? -20.795 98.149 -37.669 1.00 19.82 193 VAL A N 1
ATOM 1292 C CA . VAL A 1 176 ? -22.252 98.212 -37.622 1.00 20.84 193 VAL A CA 1
ATOM 1293 C C . VAL A 1 176 ? -22.655 99.468 -36.864 1.00 20.66 193 VAL A C 1
ATOM 1294 O O . VAL A 1 176 ? -22.272 99.655 -35.703 1.00 18.52 193 VAL A O 1
ATOM 1298 N N . THR A 1 177 ? -23.426 100.329 -37.524 1.00 23.06 194 THR A N 1
ATOM 1299 C CA . THR A 1 177 ? -24.000 101.512 -36.903 1.00 20.21 194 THR A CA 1
ATOM 1300 C C . THR A 1 177 ? -25.504 101.508 -37.138 1.00 20.79 194 THR A C 1
ATOM 1301 O O . THR A 1 177 ? -25.987 101.035 -38.171 1.00 21.36 194 THR A O 1
ATOM 1305 N N . SER A 1 178 ? -26.245 102.021 -36.161 1.00 17.45 195 SER A N 1
ATOM 1306 C CA . SER A 1 178 ? -27.696 102.071 -36.246 1.00 19.21 195 SER A CA 1
ATOM 1307 C C . SER A 1 178 ? -28.197 103.341 -35.580 1.00 17.57 195 SER A C 1
ATOM 1308 O O . SER A 1 178 ? -27.684 103.746 -34.533 1.00 15.24 195 SER A O 1
ATOM 1311 N N . THR A 1 179 ? -29.210 103.954 -36.188 1.00 14.68 196 THR A N 1
ATOM 1312 C CA . THR A 1 179 ? -29.735 105.237 -35.748 1.00 17.60 196 THR A CA 1
ATOM 1313 C C . THR A 1 179 ? -31.240 105.141 -35.531 1.00 19.62 196 THR A C 1
ATOM 1314 O O . THR A 1 179 ? -31.959 104.561 -36.349 1.00 18.15 196 THR A O 1
ATOM 1318 N N . LEU A 1 180 ? -31.708 105.711 -34.422 1.00 18.16 197 LEU A N 1
ATOM 1319 C CA . LEU A 1 180 ? -33.124 105.740 -34.074 1.00 22.97 197 LEU A CA 1
ATOM 1320 C C . LEU A 1 180 ? -33.567 107.190 -33.941 1.00 18.08 197 LEU A C 1
ATOM 1321 O O . LEU A 1 180 ? -33.053 107.922 -33.088 1.00 18.12 197 LEU A O 1
ATOM 1326 N N . ARG A 1 181 ? -34.511 107.604 -34.785 1.00 17.16 198 ARG A N 1
ATOM 1327 C CA . ARG A 1 181 ? -35.084 108.944 -34.741 1.00 18.88 198 ARG A CA 1
ATOM 1328 C C . ARG A 1 181 ? -36.415 108.875 -34.003 1.00 17.94 198 ARG A C 1
ATOM 1329 O O . ARG A 1 181 ? -37.323 108.152 -34.427 1.00 21.25 198 ARG A O 1
ATOM 1337 N N . ILE A 1 182 ? -36.539 109.627 -32.913 1.00 16.06 199 ILE A N 1
ATOM 1338 C CA . ILE A 1 182 ? -37.715 109.507 -32.057 1.00 17.63 199 ILE A CA 1
ATOM 1339 C C . ILE A 1 182 ? -37.931 110.824 -31.323 1.00 19.52 199 ILE A C 1
ATOM 1340 O O . ILE A 1 182 ? -36.976 111.521 -30.966 1.00 17.43 199 ILE A O 1
ATOM 1345 N N . ASN A 1 183 ? -39.202 111.160 -31.110 1.00 18.14 200 ASN A N 1
ATOM 1346 C CA . ASN A 1 183 ? -39.588 112.292 -30.279 1.00 17.23 200 ASN A CA 1
ATOM 1347 C C . ASN A 1 183 ? -39.715 111.810 -28.838 1.00 20.73 200 ASN A C 1
ATOM 1348 O O . ASN A 1 183 ? -40.529 110.927 -28.545 1.00 21.72 200 ASN A O 1
ATOM 1353 N N . THR A 1 184 ? -38.914 112.383 -27.945 1.00 19.68 201 THR A N 1
ATOM 1354 C CA . THR A 1 184 ? -38.798 111.875 -26.584 1.00 20.79 201 THR A CA 1
ATOM 1355 C C . THR A 1 184 ? -38.343 113.014 -25.679 1.00 25.48 201 THR A C 1
ATOM 1356 O O . THR A 1 184 ? -38.064 114.125 -26.139 1.00 26.19 201 THR A O 1
ATOM 1360 N N . THR A 1 185 ? -38.256 112.723 -24.383 1.00 19.73 202 THR A N 1
ATOM 1361 C CA . THR A 1 185 ? -38.000 113.732 -23.365 1.00 24.33 202 THR A CA 1
ATOM 1362 C C . THR A 1 185 ? -36.885 113.250 -22.441 1.00 24.92 202 THR A C 1
ATOM 1363 O O . THR A 1 185 ? -36.590 112.054 -22.366 1.00 23.37 202 THR A O 1
ATOM 1367 N N . THR A 1 186 ? -36.254 114.209 -21.757 1.00 18.93 203 THR A N 1
ATOM 1368 C CA . THR A 1 186 ? -35.173 113.937 -20.813 1.00 25.86 203 THR A CA 1
ATOM 1369 C C . THR A 1 186 ? -35.537 112.814 -19.845 1.00 29.35 203 THR A C 1
ATOM 1370 O O . THR A 1 186 ? -36.673 112.725 -19.372 1.00 23.90 203 THR A O 1
ATOM 1374 N N . ASN A 1 187 ? -34.558 111.950 -19.567 1.00 26.82 204 ASN A N 1
ATOM 1375 C CA . ASN A 1 187 ? -34.567 110.844 -18.603 1.00 25.84 204 ASN A CA 1
ATOM 1376 C C . ASN A 1 187 ? -35.279 109.601 -19.128 1.00 24.33 204 ASN A C 1
ATOM 1377 O O . ASN A 1 187 ? -35.272 108.573 -18.437 1.00 25.94 204 ASN A O 1
ATOM 1382 N N . GLU A 1 188 ? -35.889 109.647 -20.309 1.00 20.25 205 GLU A N 1
ATOM 1383 C CA . GLU A 1 188 ? -36.374 108.421 -20.922 1.00 22.45 205 GLU A CA 1
ATOM 1384 C C . GLU A 1 188 ? -35.193 107.525 -21.280 1.00 20.04 205 GLU A C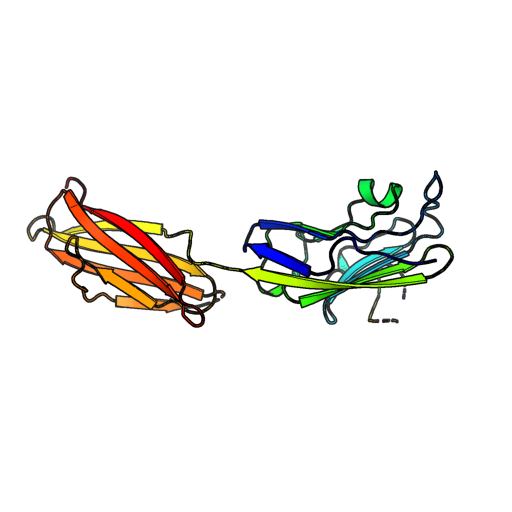 1
ATOM 1385 O O . GLU A 1 188 ? -34.095 107.999 -21.585 1.00 18.72 205 GLU A O 1
ATOM 1391 N N . ILE A 1 189 ? -35.423 106.216 -21.233 1.00 19.54 206 ILE A N 1
ATOM 1392 C CA . ILE A 1 189 ? -34.360 105.224 -21.344 1.00 17.91 206 ILE A CA 1
ATOM 1393 C C . ILE A 1 189 ? -34.607 104.371 -22.580 1.00 17.33 206 ILE A C 1
ATOM 1394 O O . ILE A 1 189 ? -35.736 103.925 -22.821 1.00 17.55 206 ILE A O 1
ATOM 1399 N N . PHE A 1 190 ? -33.550 104.145 -23.357 1.00 17.46 207 PHE A N 1
ATOM 1400 C CA . PHE A 1 190 ? -33.611 103.308 -24.544 1.00 14.96 207 PHE A CA 1
ATOM 1401 C C . PHE A 1 190 ? -32.418 102.364 -24.553 1.00 13.57 207 PHE A C 1
ATOM 1402 O O . PHE A 1 190 ? -31.382 102.640 -23.943 1.00 15.67 207 PHE A O 1
ATOM 1410 N N . TYR A 1 191 ? -32.574 101.240 -25.243 1.00 12.77 208 TYR A N 1
ATOM 1411 C CA . TYR A 1 191 ? -31.535 100.225 -25.327 1.00 13.88 208 TYR A CA 1
ATOM 1412 C C . TYR A 1 191 ? -31.203 99.938 -26.781 1.00 14.93 208 TYR A C 1
ATOM 1413 O O . TYR A 1 191 ? -32.102 99.773 -27.611 1.00 11.59 208 TYR A O 1
ATOM 1422 N N . CYS A 1 192 ? -29.911 99.878 -27.091 1.00 14.39 209 CYS A N 1
ATOM 1423 C CA . CYS A 1 192 ? -29.449 99.363 -28.373 1.00 14.07 209 CYS A CA 1
ATOM 1424 C C . CYS A 1 192 ? -28.679 98.075 -28.135 1.00 14.28 209 CYS A C 1
ATOM 1425 O O . CYS A 1 192 ? -27.703 98.056 -27.376 1.00 16.37 209 CYS A O 1
ATOM 1428 N N . THR A 1 193 ? -29.146 97.000 -28.750 1.00 13.77 210 THR A N 1
ATOM 1429 C CA . THR A 1 193 ? -28.599 95.670 -28.539 1.00 12.29 210 THR A CA 1
ATOM 1430 C C . THR A 1 193 ? -27.958 95.176 -29.828 1.00 15.58 210 THR A C 1
ATOM 1431 O O . THR A 1 193 ? -28.625 95.098 -30.865 1.00 14.37 210 THR A O 1
ATOM 1435 N N . PHE A 1 194 ? -26.675 94.834 -29.756 1.00 12.90 211 PHE A N 1
ATOM 1436 C CA . PHE A 1 194 ? -25.969 94.204 -30.865 1.00 15.12 211 PHE A CA 1
ATOM 1437 C C . PHE A 1 194 ? -26.031 92.691 -30.683 1.00 17.01 211 PHE A C 1
ATOM 1438 O O . PHE A 1 194 ? -25.498 92.159 -29.704 1.00 15.22 211 PHE A O 1
ATOM 1446 N N . ARG A 1 195 ? -26.674 92.002 -31.623 1.00 16.36 212 ARG A N 1
ATOM 1447 C CA . ARG A 1 195 ? -26.965 90.579 -31.492 1.00 15.97 212 ARG A CA 1
ATOM 1448 C C . ARG A 1 195 ? -26.309 89.809 -32.628 1.00 23.23 212 ARG A C 1
ATOM 1449 O O . ARG A 1 195 ? -26.565 90.090 -33.804 1.00 21.78 212 ARG A O 1
ATOM 1457 N N . ARG A 1 196 ? -25.468 88.843 -32.273 1.00 20.95 213 ARG A N 1
ATOM 1458 C CA . ARG A 1 196 ? -24.924 87.873 -33.210 1.00 29.47 213 ARG A CA 1
ATOM 1459 C C . ARG A 1 196 ? -25.492 86.497 -32.885 1.00 25.01 213 ARG A C 1
ATOM 1460 O O . ARG A 1 196 ? -25.889 86.228 -31.748 1.00 19.27 213 ARG A O 1
ATOM 1468 N N . LEU A 1 197 ? -25.532 85.627 -33.889 1.00 26.57 214 LEU A N 1
ATOM 1469 C CA . LEU A 1 197 ? -26.155 84.320 -33.755 1.00 24.01 214 LEU A CA 1
ATOM 1470 C C . LEU A 1 197 ? -25.126 83.212 -33.943 1.00 26.25 214 LEU A C 1
ATOM 1471 O O . LEU A 1 197 ? -23.971 83.454 -34.301 1.00 23.80 214 LEU A O 1
ATOM 1476 N N . ASP A 1 198 ? -25.577 81.982 -33.683 1.00 26.51 215 ASP A N 1
ATOM 1477 C CA . ASP A 1 198 ? -24.821 80.746 -33.865 1.00 29.60 215 ASP A CA 1
ATOM 1478 C C . ASP A 1 198 ? -23.455 80.805 -33.191 1.00 25.85 215 ASP A C 1
ATOM 1479 O O . ASP A 1 198 ? -22.428 80.821 -33.881 1.00 30.40 215 ASP A O 1
ATOM 1481 N N . PRO A 1 199 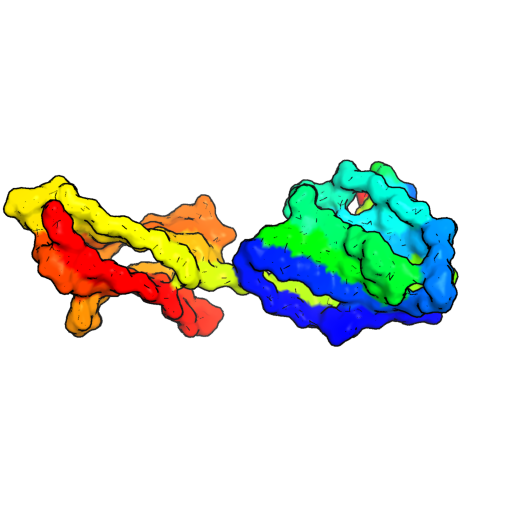? -23.390 80.838 -31.850 1.00 28.48 216 PRO A N 1
ATOM 1482 C CA . PRO A 1 199 ? -24.505 80.907 -30.899 1.00 2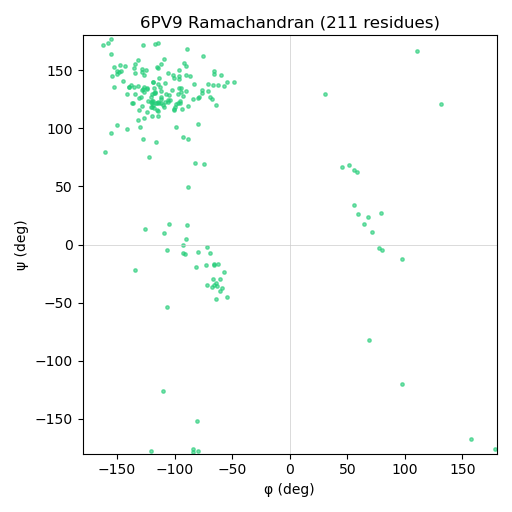7.80 216 PRO A CA 1
ATOM 1483 C C . PRO A 1 199 ? -24.899 82.349 -30.583 1.00 25.19 216 PRO A C 1
ATOM 1484 O O . PRO A 1 199 ? -24.161 83.269 -30.937 1.00 19.38 216 PRO A O 1
ATOM 1488 N N . GLU A 1 200 ? -26.041 82.543 -29.926 1.00 21.47 217 GLU A N 1
ATOM 1489 C CA . GLU A 1 200 ? -26.522 83.893 -29.664 1.00 22.17 217 GLU A CA 1
ATOM 1490 C C . GLU A 1 200 ? -25.660 84.578 -28.610 1.00 22.04 217 GLU A C 1
ATOM 1491 O O . GLU A 1 200 ? -25.373 84.005 -27.553 1.00 21.14 217 GLU A O 1
ATOM 1497 N N . GLU A 1 201 ? -25.250 85.809 -28.904 1.00 18.95 218 GLU A N 1
ATOM 1498 C CA . GLU A 1 201 ? -24.493 86.636 -27.974 1.00 18.07 218 GLU A CA 1
ATOM 1499 C C . GLU A 1 201 ? -24.9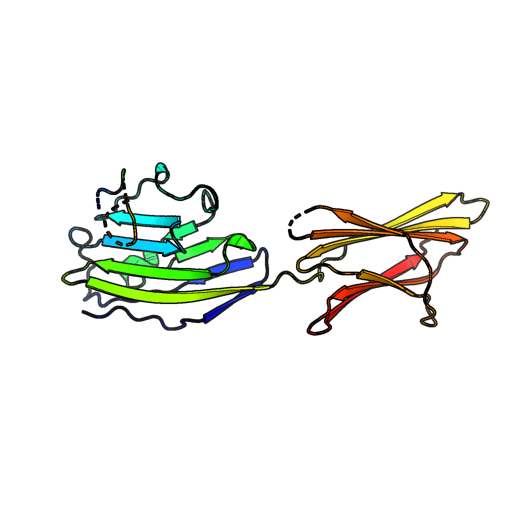87 88.068 -28.105 1.00 21.11 218 GLU A C 1
ATOM 1500 O O . GLU A 1 201 ? -25.074 88.594 -29.219 1.00 19.53 218 GLU A O 1
ATOM 1506 N N . ASN A 1 202 ? -25.316 88.689 -26.976 1.00 17.71 219 ASN A N 1
ATOM 1507 C CA . ASN A 1 202 ? -25.882 90.030 -26.958 1.00 21.08 219 ASN A CA 1
ATOM 1508 C C . ASN A 1 202 ? -24.969 90.982 -26.200 1.00 18.23 219 ASN A C 1
ATOM 1509 O O . ASN A 1 202 ? -24.400 90.624 -25.165 1.00 16.72 219 ASN A O 1
ATOM 1514 N N . HIS A 1 203 ? -24.839 92.197 -26.725 1.00 14.09 220 HIS A N 1
ATOM 1515 C CA . HIS A 1 203 ? -24.186 93.297 -26.031 1.00 17.45 220 HIS A CA 1
ATOM 1516 C C . HIS A 1 203 ? -25.056 94.532 -26.193 1.00 18.71 220 HIS A C 1
ATOM 1517 O O . HIS A 1 203 ? -25.468 94.862 -27.310 1.00 15.14 220 HIS A O 1
ATOM 1524 N N . THR A 1 204 ? -25.343 95.203 -25.082 1.00 15.22 221 THR A N 1
ATOM 1525 C CA . THR A 1 204 ? -26.343 96.258 -25.053 1.00 14.99 221 THR A CA 1
ATOM 1526 C C . THR A 1 204 ? -25.789 97.494 -24.363 1.00 16.63 221 THR A C 1
ATOM 1527 O O . THR A 1 204 ? -25.133 97.396 -23.323 1.00 18.98 221 THR A O 1
ATOM 1531 N N . ALA A 1 205 ? -26.056 98.655 -24.953 1.00 14.62 222 ALA A N 1
ATOM 1532 C CA . ALA A 1 205 ? -25.774 99.939 -24.333 1.00 19.72 222 ALA A CA 1
ATOM 1533 C C . ALA A 1 205 ? -27.084 100.590 -23.914 1.00 18.36 222 ALA A C 1
ATOM 1534 O O . ALA A 1 205 ? -28.083 100.522 -24.638 1.00 15.63 222 ALA A O 1
ATOM 1536 N N . GLU A 1 206 ? -27.078 101.206 -22.736 1.00 16.76 223 GLU A N 1
ATOM 1537 C CA . GLU A 1 206 ? -28.228 101.953 -22.250 1.00 22.58 223 GLU A CA 1
ATOM 1538 C C . GLU A 1 206 ? -28.056 103.422 -22.609 1.00 18.02 223 GLU A C 1
ATOM 1539 O O . GLU A 1 206 ? -26.992 104.003 -22.374 1.00 19.07 223 GLU A O 1
ATOM 1545 N N . LEU A 1 207 ? -29.097 104.016 -23.187 1.00 16.60 224 LEU A N 1
ATOM 1546 C CA . LEU A 1 207 ? -29.072 105.408 -23.618 1.00 21.18 224 LEU A CA 1
ATOM 1547 C C . LEU A 1 207 ? -30.120 106.184 -22.835 1.00 23.31 224 LEU A C 1
ATOM 1548 O O . LEU A 1 207 ? -31.318 105.895 -22.939 1.00 22.55 224 LEU A O 1
ATOM 1553 N N . VAL A 1 208 ? -29.670 107.163 -22.057 1.00 18.53 225 VAL A N 1
ATOM 1554 C CA . VAL A 1 208 ? -30.545 108.017 -21.262 1.00 21.12 225 VAL A CA 1
ATOM 1555 C C . VAL A 1 208 ? -30.609 109.377 -21.941 1.00 21.93 225 VAL A C 1
ATOM 1556 O O . VAL A 1 208 ? -29.572 110.009 -22.175 1.00 19.30 225 VAL A O 1
ATOM 1560 N N . ILE A 1 209 ? -31.820 109.823 -22.259 1.00 16.27 226 ILE A N 1
ATOM 1561 C CA . ILE A 1 209 ? -32.021 111.118 -22.905 1.00 19.20 226 ILE A CA 1
ATOM 1562 C C . ILE A 1 209 ? -31.570 112.214 -21.947 1.00 23.36 226 ILE A C 1
ATOM 1563 O O . ILE A 1 209 ? -32.107 112.326 -20.835 1.00 27.30 226 ILE A O 1
ATOM 1568 N N . PRO A 1 210 ? -30.592 113.034 -22.326 1.00 27.19 227 PRO A N 1
ATOM 1569 C CA . PRO A 1 210 ? -30.056 114.025 -21.387 1.00 33.06 227 PRO A CA 1
ATOM 1570 C C . PRO A 1 210 ? -30.877 115.302 -21.352 1.00 30.52 227 PRO A C 1
ATOM 1571 O O . PRO A 1 210 ? -31.900 115.416 -22.036 1.00 22.20 227 PRO A O 1
ATOM 1575 N N . GLU A 1 211 ? -30.434 116.266 -20.551 1.00 36.58 228 GLU A N 1
ATOM 1576 C CA . GLU A 1 211 ? -31.047 117.584 -20.559 1.00 34.24 228 GLU A CA 1
ATOM 1577 C C . GLU A 1 211 ? -30.808 118.264 -21.903 1.00 33.31 228 GLU A C 1
ATOM 1578 O O . GLU A 1 211 ? -29.776 118.064 -22.551 1.00 35.58 228 GLU A O 1
ATOM 1580 N N . LEU A 1 212 ? -31.780 119.067 -22.322 1.00 31.28 229 LEU A N 1
ATOM 1581 C CA . LEU A 1 212 ? -31.703 119.776 -23.595 1.00 39.02 229 LEU A CA 1
ATOM 1582 C C . LEU A 1 212 ? -30.496 120.710 -23.647 1.00 36.98 229 LEU A C 1
ATOM 1583 O O . LEU A 1 212 ? -29.947 121.090 -22.613 1.00 29.48 229 LEU A O 1
ATOM 1591 N N . PHE B 2 2 ? 16.424 79.159 -47.582 1.00 24.76 2 PHE B N 1
ATOM 1592 C CA . PHE B 2 2 ? 16.623 78.786 -46.185 1.00 24.17 2 PHE B CA 1
ATOM 1593 C C . PHE B 2 2 ? 18.109 78.361 -46.117 1.00 29.60 2 PHE B C 1
ATOM 1594 O O . PHE B 2 2 ? 18.525 77.684 -47.059 1.00 26.60 2 PHE B O 1
ATOM 1608 N N . ASN B 2 4 ? 18.967 81.722 -44.968 1.00 19.13 4 ASN B N 1
ATOM 1609 C CA . ASN B 2 4 ? 19.499 83.078 -45.096 1.00 20.80 4 ASN B CA 1
ATOM 1610 C C . ASN B 2 4 ? 18.379 83.961 -44.499 1.00 18.87 4 ASN B C 1
ATOM 1611 O O . ASN B 2 4 ? 17.261 83.906 -45.007 1.00 22.77 4 ASN B O 1
ATOM 1616 N N . PRO B 2 5 ? 18.631 84.761 -43.442 1.00 20.99 5 PRO B N 1
ATOM 1617 C CA . PRO B 2 5 ? 17.603 85.616 -42.827 1.00 24.91 5 PRO B CA 1
ATOM 1618 C C . PRO B 2 5 ? 17.077 86.747 -43.733 1.00 21.31 5 PRO B C 1
ATOM 1619 O O . PRO B 2 5 ? 16.023 87.306 -43.438 1.00 20.12 5 PRO B O 1
ATOM 1623 N N . HIS B 2 6 ? 17.795 87.082 -44.818 1.00 21.19 6 HIS B N 1
ATOM 1624 C CA . HIS B 2 6 ? 17.427 88.136 -45.766 1.00 27.65 6 HIS B CA 1
ATOM 1625 C C . HIS B 2 6 ? 16.574 87.626 -46.944 1.00 24.50 6 HIS B C 1
ATOM 1626 O O . HIS B 2 6 ? 16.074 88.446 -47.714 1.00 27.84 6 HIS B O 1
ATOM 1633 N N . LEU B 2 7 ? 16.398 86.303 -47.092 1.00 21.72 7 LEU B N 1
ATOM 1634 C CA . LEU B 2 7 ? 15.619 85.668 -48.158 1.00 27.82 7 LEU B CA 1
ATOM 1635 C C . LEU B 2 7 ? 14.339 85.053 -47.553 1.00 28.85 7 LEU B C 1
ATOM 1636 O O . LEU B 2 7 ? 14.384 84.599 -46.409 1.00 21.36 7 LEU B O 1
ATOM 1646 N N . TRP B 2 9 ? 11.531 82.279 -46.658 1.00 19.00 9 TRP B N 1
ATOM 1647 C CA . TRP B 2 9 ? 11.533 80.830 -46.515 1.00 16.27 9 TRP B CA 1
ATOM 1648 C C . TRP B 2 9 ? 10.094 80.351 -46.722 1.00 18.85 9 TRP B C 1
ATOM 1649 O O . TRP B 2 9 ? 9.163 81.149 -46.840 1.00 20.43 9 TRP B O 1
ATOM 1660 N N . SER B 2 10 ? 9.932 79.029 -46.765 1.00 18.45 10 SER B N 1
ATOM 1661 C CA . SER B 2 10 ? 8.664 78.337 -46.943 1.00 23.47 10 SER B CA 1
ATOM 1662 C C . SER B 2 10 ? 8.744 77.023 -46.174 1.00 24.46 10 SER B C 1
ATOM 1663 O O . SER B 2 10 ? 9.842 76.504 -45.955 1.00 19.95 10 SER B O 1
ATOM 1666 N N . TRP B 2 11 ? 7.583 76.497 -45.761 1.00 25.41 11 TRP B N 1
ATOM 1667 C CA . TRP B 2 11 ? 7.534 75.248 -45.017 1.00 23.84 11 TRP B CA 1
ATOM 1668 C C . TRP B 2 11 ? 7.798 74.049 -45.959 1.00 23.14 11 TRP B C 1
ATOM 1669 O O . TRP B 2 11 ? 7.099 73.985 -46.974 1.00 33.47 11 TRP B O 1
ATOM 1698 N N . ARG B 2 14 ? 12.813 75.362 -46.619 1.00 19.26 14 ARG B N 1
ATOM 1699 C CA . ARG B 2 14 ? 12.949 75.643 -48.047 1.00 26.21 14 ARG B CA 1
ATOM 1700 C C . ARG B 2 14 ? 12.867 77.132 -48.367 1.00 26.11 14 ARG B C 1
ATOM 1701 O O . ARG B 2 14 ? 12.680 77.965 -47.483 1.00 24.26 14 ARG B O 1
ATOM 1715 N N . GLY B 2 16 ? 11.322 80.523 -50.145 1.00 26.41 16 GLY B N 1
ATOM 1716 C CA . GLY B 2 16 ? 10.028 81.185 -50.155 1.00 30.10 16 GLY B CA 1
ATOM 1717 C C . GLY B 2 16 ? 10.104 82.382 -51.096 1.00 33.92 16 GLY B C 1
ATOM 1718 O O . GLY B 2 16 ? 10.530 82.249 -52.242 1.00 45.66 16 GLY B O 1
#

B-factor: mean 25.02, std 8.57, range [7.51, 64.56]

Secondary structure (DSSP, 8-state):
---B-S-SEEEEETT--EEE--B----SS--GGG-EEEEEETTEEEEEEETTB--GGGS-GGGTTTEEE-HHHHTTTB-PEEE-S--GGG-EEEEEEEESSSEEEEEEEEEEEB-S---EEEEEEEETTTTEEEEEEEEEEBS--EEEEEETT--EE--EEEEE--EEEEEEEEEE--TT-EEEEEEEETTTTEEEEEEEE----/--TT------

CATH classification: 2.60.40.10 (+1 more: 2.60.40.10)

Nearest PDB structures (foldseek):
  6pv9-assembly1_A  TM=1.005E+00  e=5.246E-41  Homo sapiens
  7tps-assembly1_B  TM=9.798E-01  e=2.558E-36  Homo sapiens
  8aom-assembly1_A  TM=9.154E-01  e=1.368E-35  Homo sapiens
  7xad-assembly2_D  TM=9.579E-01  e=1.697E-33  Homo sapiens
  7xyq-assembly1_A  TM=9.052E-01  e=3.714E-34  Homo sapiens

Solvent-accessible surface area: 11383 Å² total